Protein AF-0000000084346012 (afdb_homodimer)

Structure (mmCIF, N/CA/C/O backbone):
data_AF-0000000084346012-model_v1
#
loop_
_entity.id
_entity.type
_entity.pdbx_description
1 polymer 'Mini-ribonuclease 3'
#
loop_
_atom_site.group_PDB
_atom_site.id
_atom_site.type_symbol
_atom_site.label_atom_id
_atom_site.label_alt_id
_atom_site.label_comp_id
_atom_site.label_asym_id
_atom_site.label_entity_id
_atom_site.label_seq_id
_atom_site.pdbx_PDB_ins_code
_atom_site.Cartn_x
_atom_site.Cartn_y
_atom_site.Cartn_z
_atom_site.occupancy
_atom_site.B_iso_or_equiv
_atom_site.auth_seq_id
_atom_site.auth_comp_id
_atom_site.auth_asym_id
_atom_site.auth_atom_id
_atom_site.pdbx_PDB_model_num
ATOM 1 N N . MET A 1 1 ? -13.047 -1.354 -11.734 1 44.94 1 MET A N 1
ATOM 2 C CA . MET A 1 1 ? -12.016 -0.823 -10.859 1 44.94 1 MET A CA 1
ATOM 3 C C . MET A 1 1 ? -11.383 0.43 -11.453 1 44.94 1 MET A C 1
ATOM 5 O O . MET A 1 1 ? -11.109 0.48 -12.656 1 44.94 1 MET A O 1
ATOM 9 N N . GLU A 1 2 ? -11.586 1.578 -10.781 1 55.88 2 GLU A N 1
ATOM 10 C CA . GLU A 1 2 ? -11.172 2.895 -11.266 1 55.88 2 GLU A CA 1
ATOM 11 C C . GLU A 1 2 ? -9.656 3.002 -11.352 1 55.88 2 GLU A C 1
ATOM 13 O O . GLU A 1 2 ? -8.938 2.084 -10.945 1 55.88 2 GLU A O 1
ATOM 18 N N . GLU A 1 3 ? -9.078 3.996 -11.844 1 67.88 3 GLU A N 1
ATOM 19 C CA . GLU A 1 3 ? -7.699 4.434 -12.031 1 67.88 3 GLU A CA 1
ATOM 20 C C . GLU A 1 3 ? -6.938 4.445 -10.711 1 67.88 3 GLU A C 1
ATOM 22 O O . GLU A 1 3 ? -7.539 4.535 -9.641 1 67.88 3 GLU A O 1
ATOM 27 N N . ASN A 1 4 ? -5.762 4.008 -10.547 1 74.25 4 ASN A N 1
ATOM 28 C CA . ASN A 1 4 ? -4.852 4.246 -9.438 1 74.25 4 ASN A CA 1
ATOM 29 C C . ASN A 1 4 ? -5.082 3.254 -8.297 1 74.25 4 ASN A C 1
ATOM 31 O O . ASN A 1 4 ? -5.027 3.625 -7.125 1 74.25 4 ASN A O 1
ATOM 35 N N . LEU A 1 5 ? -5.402 1.986 -8.508 1 87.81 5 LEU A N 1
ATOM 36 C CA . LEU A 1 5 ? -5.57 0.922 -7.527 1 87.81 5 LEU A CA 1
ATOM 37 C C . LEU A 1 5 ? -6.824 1.15 -6.688 1 87.81 5 LEU A C 1
ATOM 39 O O . LEU A 1 5 ? -6.934 0.63 -5.574 1 87.81 5 LEU A O 1
ATOM 43 N N . LEU A 1 6 ? -7.723 1.96 -7.164 1 92.62 6 LEU A N 1
ATOM 44 C CA . LEU A 1 6 ? -8.938 2.271 -6.422 1 92.62 6 LEU A CA 1
ATOM 45 C C . LEU A 1 6 ? -10.055 1.289 -6.766 1 92.62 6 LEU A C 1
ATOM 47 O O . LEU A 1 6 ? -10.359 1.075 -7.941 1 92.62 6 LEU A O 1
ATOM 51 N N . TYR A 1 7 ? -10.609 0.746 -5.777 1 92.81 7 TYR A N 1
ATOM 52 C CA . TYR A 1 7 ? -11.844 -0.002 -5.965 1 92.81 7 TYR A CA 1
ATOM 53 C C . TYR A 1 7 ? -13.039 0.939 -6.113 1 92.81 7 TYR A C 1
ATOM 55 O O . TYR A 1 7 ? -13.914 0.716 -6.953 1 92.81 7 TYR A O 1
ATOM 63 N N . LYS A 1 8 ? -13.047 1.99 -5.305 1 93.12 8 LYS A N 1
ATOM 64 C CA . LYS A 1 8 ? -14.055 3.045 -5.32 1 93.12 8 LYS A CA 1
ATOM 65 C C . LYS A 1 8 ? -13.414 4.422 -5.184 1 93.12 8 LYS A C 1
ATOM 67 O O . LYS A 1 8 ? -12.492 4.605 -4.391 1 93.12 8 LYS A O 1
ATOM 72 N N . ILE A 1 9 ? -13.945 5.32 -5.922 1 94.81 9 ILE A N 1
ATOM 73 C CA . ILE A 1 9 ? -13.578 6.727 -5.781 1 94.81 9 ILE A CA 1
ATOM 74 C C . ILE A 1 9 ? -14.617 7.449 -4.934 1 94.81 9 ILE A C 1
ATOM 76 O O . ILE A 1 9 ? -15.82 7.246 -5.109 1 94.81 9 ILE A O 1
ATOM 80 N N . TYR A 1 10 ? -14.117 8.172 -4.02 1 96.88 10 TYR A N 1
ATOM 81 C CA . TYR A 1 10 ? -14.984 8.992 -3.18 1 96.88 10 TYR A CA 1
ATOM 82 C C . TYR A 1 10 ? -15.008 10.438 -3.664 1 96.88 10 TYR A C 1
ATOM 84 O O . TYR A 1 10 ? -13.992 10.953 -4.145 1 96.88 10 TYR A O 1
ATOM 92 N N . ASN A 1 11 ? -16.141 11.047 -3.598 1 96.62 11 ASN A N 1
ATOM 93 C CA . ASN A 1 11 ? -16.109 12.5 -3.756 1 96.62 11 ASN A CA 1
ATOM 94 C C . ASN A 1 11 ? -15.609 13.188 -2.486 1 96.62 11 ASN A C 1
ATOM 96 O O . ASN A 1 11 ? -15.484 12.547 -1.44 1 96.62 11 ASN A O 1
ATOM 100 N N . LYS A 1 12 ? -15.312 14.469 -2.627 1 97.69 12 LYS A N 1
ATOM 101 C CA . LYS A 1 12 ? -14.711 15.211 -1.521 1 97.69 12 LYS A CA 1
ATOM 102 C C . LYS A 1 12 ? -15.594 15.156 -0.276 1 97.69 12 LYS A C 1
ATOM 104 O O . LYS A 1 12 ? -15.094 14.969 0.835 1 97.69 12 LYS A O 1
ATOM 109 N N . ALA A 1 13 ? -16.891 15.312 -0.406 1 97.44 13 ALA A N 1
ATOM 110 C CA . ALA A 1 13 ? -17.812 15.32 0.724 1 97.44 13 ALA A CA 1
ATOM 111 C C . ALA A 1 13 ? -17.797 13.977 1.452 1 97.44 13 ALA A C 1
ATOM 113 O O . ALA A 1 13 ? -17.766 13.938 2.684 1 97.44 13 ALA A O 1
ATOM 114 N N . GLU A 1 14 ? -17.844 12.852 0.716 1 97.06 14 GLU A N 1
ATOM 115 C CA . GLU A 1 14 ? -17.781 11.508 1.29 1 97.06 14 GLU A CA 1
ATOM 116 C C . GLU A 1 14 ? -16.469 11.281 2.031 1 97.06 14 GLU A C 1
ATOM 118 O O . GLU A 1 14 ? -16.469 10.742 3.141 1 97.06 14 GLU A O 1
ATOM 123 N N . ALA A 1 15 ? -15.375 11.664 1.371 1 98 15 ALA A N 1
ATOM 124 C CA . ALA A 1 15 ? -14.055 11.438 1.944 1 98 15 ALA A CA 1
ATOM 125 C C . ALA A 1 15 ? -13.867 12.234 3.23 1 98 15 ALA A C 1
ATOM 127 O O . ALA A 1 15 ? -13.242 11.758 4.18 1 98 15 ALA A O 1
ATOM 128 N N . ARG A 1 16 ? -14.438 13.445 3.295 1 97.25 16 ARG A N 1
ATOM 129 C CA . ARG A 1 16 ? -14.312 14.32 4.457 1 97.25 16 ARG A CA 1
ATOM 130 C C . ARG A 1 16 ? -15.086 13.75 5.648 1 97.25 16 ARG A C 1
ATOM 132 O O . ARG A 1 16 ? -14.773 14.07 6.801 1 97.25 16 ARG A O 1
ATOM 139 N N . MET A 1 17 ? -16.031 12.883 5.383 1 96.88 17 MET A N 1
ATOM 140 C CA . MET A 1 17 ? -16.859 12.336 6.449 1 96.88 17 MET A CA 1
ATOM 141 C C . MET A 1 17 ? -16.219 11.094 7.055 1 96.88 17 MET A C 1
ATOM 143 O O . MET A 1 17 ? -16.641 10.641 8.125 1 96.88 17 MET A O 1
ATOM 147 N N . LEU A 1 18 ? -15.266 10.562 6.352 1 97.81 18 LEU A N 1
ATOM 148 C CA . LEU A 1 18 ? -14.594 9.383 6.883 1 97.81 18 LEU A CA 1
ATOM 149 C C . LEU A 1 18 ? -13.828 9.727 8.156 1 97.81 18 LEU A C 1
ATOM 151 O O . LEU A 1 18 ? -13.312 10.836 8.297 1 97.81 18 LEU A O 1
ATOM 155 N N . ASN A 1 19 ? -13.75 8.734 9.062 1 97 19 ASN A N 1
ATOM 156 C CA . ASN A 1 19 ? -12.891 8.883 10.234 1 97 19 ASN A CA 1
ATOM 157 C C . ASN A 1 19 ? -11.438 9.117 9.828 1 97 19 ASN A C 1
ATOM 159 O O . ASN A 1 19 ? -10.922 8.461 8.922 1 97 19 ASN A O 1
ATOM 163 N N . PRO A 1 20 ? -10.789 10.055 10.484 1 97.5 20 PRO A N 1
ATOM 164 C CA . PRO A 1 20 ? -9.398 10.328 10.117 1 97.5 20 PRO A CA 1
ATOM 165 C C . PRO A 1 20 ? -8.508 9.102 10.219 1 97.5 20 PRO A C 1
ATOM 167 O O . PRO A 1 20 ? -7.551 8.953 9.445 1 97.5 20 PRO A O 1
ATOM 170 N N . LEU A 1 21 ? -8.758 8.219 11.125 1 97.31 21 LEU A N 1
ATOM 171 C CA . LEU A 1 21 ? -7.977 6.992 11.258 1 97.31 21 LEU A CA 1
ATOM 172 C C . LEU A 1 21 ? -8.195 6.074 10.062 1 97.31 21 LEU A C 1
ATOM 174 O O . LEU A 1 21 ? -7.289 5.324 9.68 1 97.31 21 LEU A O 1
ATOM 178 N N . GLN A 1 22 ? -9.406 6.105 9.477 1 98.12 22 GLN A N 1
ATOM 179 C CA . GLN A 1 22 ? -9.656 5.363 8.242 1 98.12 22 GLN A CA 1
ATOM 180 C C . GLN A 1 22 ? -8.828 5.914 7.086 1 98.12 22 GLN A C 1
ATOM 182 O O . GLN A 1 22 ? -8.227 5.148 6.332 1 98.12 22 GLN A O 1
ATOM 187 N N . LEU A 1 23 ? -8.836 7.23 7.004 1 98.56 23 LEU A N 1
ATOM 188 C CA . LEU A 1 23 ? -8.016 7.875 5.988 1 98.56 23 LEU A CA 1
ATOM 189 C C . LEU A 1 23 ? -6.547 7.504 6.164 1 98.56 23 LEU A C 1
ATOM 191 O O . LEU A 1 23 ? -5.863 7.176 5.191 1 98.56 23 LEU A O 1
ATOM 195 N N . ALA A 1 24 ? -6.094 7.574 7.41 1 98.5 24 ALA A N 1
ATOM 196 C CA . ALA A 1 24 ? -4.688 7.316 7.719 1 98.5 24 ALA A CA 1
ATOM 197 C C . ALA A 1 24 ? -4.305 5.879 7.391 1 98.5 24 ALA A C 1
ATOM 199 O O . ALA A 1 24 ? -3.195 5.613 6.926 1 98.5 24 ALA A O 1
ATOM 200 N N . LEU A 1 25 ? -5.223 4.953 7.641 1 97.94 25 LEU A N 1
ATOM 201 C CA . LEU A 1 25 ? -5 3.541 7.348 1 97.94 25 LEU A CA 1
ATOM 202 C C . LEU A 1 25 ? -4.758 3.328 5.855 1 97.94 25 LEU A C 1
ATOM 204 O O . LEU A 1 25 ? -3.844 2.596 5.469 1 97.94 25 LEU A O 1
ATOM 208 N N . VAL A 1 26 ? -5.527 3.961 5.051 1 98.38 26 VAL A N 1
ATOM 209 C CA . VAL A 1 26 ? -5.379 3.881 3.6 1 98.38 26 VAL A CA 1
ATOM 210 C C . VAL A 1 26 ? -4.121 4.625 3.164 1 98.38 26 VAL A C 1
ATOM 212 O O . VAL A 1 26 ? -3.338 4.117 2.357 1 98.38 26 VAL A O 1
ATOM 215 N N . GLY A 1 27 ? -3.92 5.785 3.723 1 98.69 27 GLY A N 1
ATOM 216 C CA . GLY A 1 27 ? -2.783 6.617 3.365 1 98.69 27 GLY A CA 1
ATOM 217 C C . GLY A 1 27 ? -1.447 5.977 3.684 1 98.69 27 GLY A C 1
ATOM 218 O O . GLY A 1 27 ? -0.486 6.117 2.926 1 98.69 27 GLY A O 1
ATOM 219 N N . ASP A 1 28 ? -1.42 5.285 4.789 1 98.44 28 ASP A N 1
ATOM 220 C CA . ASP A 1 28 ? -0.209 4.574 5.184 1 98.44 28 ASP A CA 1
ATOM 221 C C . ASP A 1 28 ? 0.208 3.562 4.117 1 98.44 28 ASP A C 1
ATOM 223 O O . ASP A 1 28 ? 1.382 3.494 3.746 1 98.44 28 ASP A O 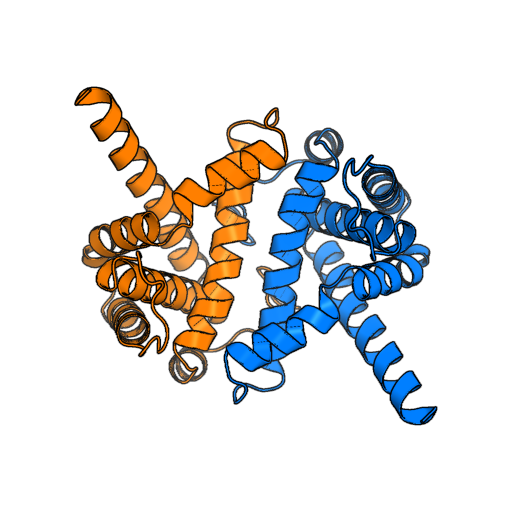1
ATOM 227 N N . ALA A 1 29 ? -0.727 2.826 3.633 1 98.38 29 ALA A N 1
ATOM 228 C CA . ALA A 1 29 ? -0.458 1.82 2.607 1 98.38 29 ALA A CA 1
ATOM 229 C C . ALA A 1 29 ? -0.06 2.477 1.288 1 98.38 29 ALA A C 1
ATOM 231 O O . ALA A 1 29 ? 0.858 2.01 0.608 1 98.38 29 ALA A O 1
ATOM 232 N N . VAL A 1 30 ? -0.701 3.557 0.955 1 98.25 30 VAL A N 1
ATOM 233 C CA . VAL A 1 30 ? -0.423 4.277 -0.284 1 98.25 30 VAL A CA 1
ATOM 234 C C . VAL A 1 30 ? 1.009 4.809 -0.263 1 98.25 30 VAL A C 1
ATOM 236 O O . VAL A 1 30 ? 1.755 4.637 -1.23 1 98.25 30 VAL A O 1
ATOM 239 N N . TYR A 1 31 ? 1.333 5.391 0.832 1 98.62 31 TYR A N 1
ATOM 240 C CA . TYR A 1 31 ? 2.664 5.969 0.965 1 98.62 31 TYR A CA 1
ATOM 241 C C . TYR A 1 31 ? 3.738 4.891 0.899 1 98.62 31 TYR A C 1
ATOM 243 O O . TYR A 1 31 ? 4.793 5.094 0.291 1 98.62 31 TYR A O 1
ATOM 251 N N . GLU A 1 32 ? 3.439 3.754 1.475 1 98.44 32 GLU A N 1
ATOM 252 C CA . GLU A 1 32 ? 4.359 2.621 1.461 1 98.44 32 GLU A CA 1
ATOM 253 C C . GLU A 1 32 ? 4.637 2.15 0.035 1 98.44 32 GLU A C 1
ATOM 255 O O . GLU A 1 32 ? 5.785 1.899 -0.33 1 98.44 32 GLU A O 1
ATOM 260 N N . VAL A 1 33 ? 3.596 2.021 -0.768 1 98 33 VAL A N 1
ATOM 261 C CA . VAL A 1 33 ? 3.746 1.588 -2.154 1 98 33 VAL A CA 1
ATOM 262 C C . VAL A 1 33 ? 4.664 2.553 -2.9 1 98 33 VAL A C 1
ATOM 264 O O . VAL A 1 33 ? 5.586 2.127 -3.602 1 98 33 VAL A O 1
ATOM 267 N N . PHE A 1 34 ? 4.43 3.803 -2.713 1 97.75 34 PHE A N 1
ATOM 268 C CA . PHE A 1 34 ? 5.156 4.84 -3.438 1 97.75 34 PHE A CA 1
ATOM 269 C C . PHE A 1 34 ? 6.633 4.836 -3.051 1 97.75 34 PHE A C 1
ATOM 271 O O . PHE A 1 34 ? 7.508 4.883 -3.918 1 97.75 34 PHE A O 1
ATOM 278 N N . ILE A 1 35 ? 6.898 4.773 -1.789 1 98.31 35 ILE A N 1
ATOM 279 C CA . ILE A 1 35 ? 8.266 4.844 -1.291 1 98.31 35 ILE A CA 1
ATOM 280 C C . ILE A 1 35 ? 9.039 3.604 -1.728 1 98.31 35 ILE A C 1
ATOM 282 O O . ILE A 1 35 ? 10.211 3.697 -2.107 1 98.31 35 ILE A O 1
ATOM 286 N N . ARG A 1 36 ? 8.414 2.439 -1.666 1 98.25 36 ARG A N 1
ATOM 287 C CA . ARG A 1 36 ? 9.094 1.223 -2.102 1 98.25 36 ARG A CA 1
ATOM 288 C C . ARG A 1 36 ? 9.422 1.279 -3.59 1 98.25 36 ARG A C 1
ATOM 290 O O . ARG A 1 36 ? 10.5 0.856 -4.012 1 98.25 36 ARG A O 1
ATOM 297 N N . ASN A 1 37 ? 8.5 1.773 -4.348 1 97.56 37 ASN A N 1
ATOM 298 C CA . ASN A 1 37 ? 8.766 1.955 -5.773 1 97.56 37 ASN A CA 1
ATOM 299 C C . ASN A 1 37 ? 9.906 2.934 -6.008 1 97.56 37 ASN A C 1
ATOM 301 O O . ASN A 1 37 ? 10.766 2.697 -6.859 1 97.56 37 ASN A O 1
ATOM 305 N N . TYR A 1 38 ? 9.906 4.004 -5.305 1 97.81 38 TYR A N 1
ATOM 306 C CA . TYR A 1 38 ? 10.961 5.008 -5.414 1 97.81 38 TYR A CA 1
ATOM 307 C C . TYR A 1 38 ? 12.328 4.402 -5.105 1 97.81 38 TYR A C 1
ATOM 309 O O . TYR A 1 38 ? 13.266 4.535 -5.895 1 97.81 38 TYR A O 1
ATOM 317 N N . ILE A 1 39 ? 12.422 3.727 -3.967 1 98.38 39 ILE A N 1
ATOM 318 C CA . ILE A 1 39 ? 13.688 3.16 -3.535 1 98.38 39 ILE A CA 1
ATOM 319 C C . ILE A 1 39 ? 14.172 2.133 -4.555 1 98.38 39 ILE A C 1
ATOM 321 O O . ILE A 1 39 ? 15.344 2.125 -4.934 1 98.38 39 ILE A O 1
ATOM 325 N N . LEU A 1 40 ? 13.25 1.273 -5 1 98.12 40 LEU A N 1
ATOM 326 C CA . LEU A 1 40 ? 13.578 0.279 -6.016 1 98.12 40 LEU A CA 1
ATOM 327 C C . LEU A 1 40 ? 14.086 0.949 -7.289 1 98.12 40 LEU A C 1
ATOM 329 O O . LEU A 1 40 ? 15.039 0.467 -7.91 1 98.12 40 LEU A O 1
ATOM 333 N N . SER A 1 41 ? 13.508 2.057 -7.668 1 96.69 41 SER A N 1
ATOM 334 C CA . SER A 1 41 ? 13.859 2.756 -8.898 1 96.69 41 SER A CA 1
ATOM 335 C C . SER A 1 41 ? 15.25 3.375 -8.805 1 96.69 41 SER A C 1
ATOM 337 O O . SER A 1 41 ? 15.922 3.562 -9.82 1 96.69 41 SER A O 1
ATOM 339 N N . LYS A 1 42 ? 15.68 3.719 -7.617 1 96.94 42 LYS A N 1
ATOM 340 C CA . LYS A 1 42 ? 16.984 4.352 -7.418 1 96.94 42 LYS A CA 1
ATOM 341 C C . LYS A 1 42 ? 18.109 3.326 -7.492 1 96.94 42 LYS A C 1
ATOM 343 O O . LYS A 1 42 ? 19.234 3.652 -7.895 1 96.94 42 LYS A O 1
ATOM 348 N N . ASN A 1 43 ? 17.828 2.129 -7.062 1 96.56 43 ASN A N 1
ATOM 349 C CA . ASN A 1 43 ? 18.812 1.06 -7.07 1 96.56 43 ASN A CA 1
ATOM 350 C C . ASN A 1 43 ? 18.156 -0.315 -7.164 1 96.56 43 ASN A C 1
ATOM 352 O O . ASN A 1 43 ? 17.812 -0.91 -6.141 1 96.56 43 ASN A O 1
ATOM 356 N N . THR A 1 44 ? 18.156 -0.928 -8.32 1 95.88 44 THR A N 1
ATOM 357 C CA . THR A 1 44 ? 17.484 -2.195 -8.57 1 95.88 44 THR A CA 1
ATOM 358 C C . THR A 1 44 ? 18.281 -3.361 -8 1 95.88 44 THR A C 1
ATOM 360 O O . THR A 1 44 ? 17.781 -4.484 -7.918 1 95.88 44 THR A O 1
ATOM 363 N N . GLU A 1 45 ? 19.469 -3.084 -7.535 1 96.38 45 GLU A N 1
ATOM 364 C CA . GLU A 1 45 ? 20.312 -4.16 -7.023 1 96.38 45 GLU A CA 1
ATOM 365 C C . GLU A 1 45 ? 20.062 -4.398 -5.539 1 96.38 45 GLU A C 1
ATOM 367 O O . GLU A 1 45 ? 20.531 -5.391 -4.977 1 96.38 45 GLU A O 1
ATOM 372 N N . LEU A 1 46 ? 19.375 -3.52 -4.887 1 97.19 46 LEU A N 1
ATOM 373 C CA . LEU A 1 46 ? 19.078 -3.699 -3.469 1 97.19 46 LEU A CA 1
ATOM 374 C C . LEU A 1 46 ? 18.219 -4.938 -3.246 1 97.19 46 LEU A C 1
ATOM 376 O O . LEU A 1 46 ? 17.281 -5.199 -4.012 1 97.19 46 LEU A O 1
ATOM 380 N N . SER A 1 47 ? 18.547 -5.617 -2.209 1 96.56 47 SER A N 1
ATOM 381 C CA . SER A 1 47 ? 17.688 -6.734 -1.814 1 96.56 47 SER A CA 1
ATOM 382 C C . SER A 1 47 ? 16.344 -6.242 -1.27 1 96.56 47 SER A C 1
ATOM 384 O O . SER A 1 47 ? 16.234 -5.09 -0.857 1 96.56 47 SER A O 1
ATOM 386 N N . ALA A 1 48 ? 15.359 -7.125 -1.267 1 96.44 48 ALA A N 1
ATOM 387 C CA . ALA A 1 48 ? 14.055 -6.797 -0.693 1 96.44 48 ALA A CA 1
ATOM 388 C C . ALA A 1 48 ? 14.195 -6.309 0.746 1 96.44 48 ALA A C 1
ATOM 390 O O . ALA A 1 48 ? 13.555 -5.336 1.146 1 96.44 48 ALA A O 1
ATOM 391 N N . HIS A 1 49 ? 15.031 -7.008 1.463 1 96.19 49 HIS A N 1
ATOM 392 C CA . HIS A 1 49 ? 15.273 -6.637 2.854 1 96.19 49 HIS A CA 1
ATOM 393 C C . HIS A 1 49 ? 15.844 -5.227 2.957 1 96.19 49 HIS A C 1
ATOM 395 O O . HIS A 1 49 ? 15.406 -4.434 3.793 1 96.19 49 HIS A O 1
ATOM 401 N N . LYS A 1 50 ? 16.781 -4.918 2.162 1 97.81 50 LYS A N 1
ATOM 402 C CA . LYS A 1 50 ? 17.391 -3.6 2.199 1 97.81 50 LYS A CA 1
ATOM 403 C C . LYS A 1 50 ? 16.406 -2.516 1.763 1 97.81 50 LYS A C 1
ATOM 405 O O . LYS A 1 50 ? 16.422 -1.409 2.305 1 97.81 50 LYS A O 1
ATOM 410 N N . ILE A 1 51 ? 15.594 -2.828 0.744 1 98.12 51 ILE A N 1
ATOM 411 C CA . ILE A 1 51 ? 14.555 -1.891 0.326 1 98.12 51 ILE A CA 1
ATOM 412 C C . ILE A 1 51 ? 13.617 -1.604 1.497 1 98.12 51 ILE A C 1
ATOM 414 O O . ILE A 1 51 ? 13.281 -0.447 1.763 1 98.12 51 ILE A O 1
ATOM 418 N N . HIS A 1 52 ? 13.234 -2.68 2.18 1 97.75 52 HIS A N 1
ATOM 419 C CA . HIS A 1 52 ? 12.344 -2.545 3.33 1 97.75 52 HIS A CA 1
ATOM 420 C C . HIS A 1 52 ? 12.969 -1.656 4.402 1 97.75 52 HIS A C 1
ATOM 422 O O . HIS A 1 52 ? 12.305 -0.753 4.922 1 97.75 52 HIS A O 1
ATOM 428 N N . VAL A 1 53 ? 14.172 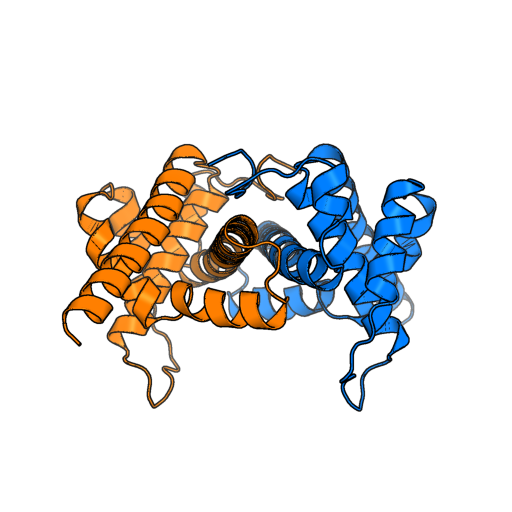-1.887 4.703 1 98 53 VAL A N 1
ATOM 429 C CA . VAL A 1 53 ? 14.875 -1.138 5.738 1 98 53 VAL A CA 1
ATOM 430 C C . VAL A 1 53 ? 14.992 0.329 5.332 1 98 53 VAL A C 1
ATOM 432 O O . VAL A 1 53 ? 14.75 1.227 6.141 1 98 53 VAL A O 1
ATOM 435 N N . LYS A 1 54 ? 15.352 0.6 4.105 1 98.06 54 LYS A N 1
ATOM 436 C CA . LYS A 1 54 ? 15.445 1.972 3.613 1 98.06 54 LYS A CA 1
ATOM 437 C C . LYS A 1 54 ? 14.078 2.66 3.641 1 98.06 54 LYS A C 1
ATOM 439 O O . LYS A 1 54 ? 13.992 3.857 3.92 1 98.06 54 LYS A O 1
ATOM 444 N N . ALA A 1 55 ? 13.055 1.902 3.305 1 98.5 55 ALA A N 1
ATOM 445 C CA . ALA A 1 55 ? 11.703 2.455 3.303 1 98.5 55 ALA A CA 1
ATOM 446 C C . ALA A 1 55 ? 11.312 2.938 4.695 1 98.5 55 ALA A C 1
ATOM 448 O O . ALA A 1 55 ? 10.633 3.959 4.836 1 98.5 55 ALA A O 1
ATOM 449 N N . ILE A 1 56 ? 11.719 2.219 5.699 1 97.94 56 ILE A N 1
ATOM 450 C CA . ILE A 1 56 ? 11.43 2.604 7.078 1 97.94 56 ILE A CA 1
ATOM 451 C C . ILE A 1 56 ? 11.898 4.035 7.324 1 97.94 56 ILE A C 1
ATOM 453 O O . ILE A 1 56 ? 11.234 4.801 8.031 1 97.94 56 ILE A O 1
ATOM 457 N N . GLY A 1 57 ? 12.961 4.461 6.734 1 97.44 57 GLY A N 1
ATOM 458 C CA . GLY A 1 57 ? 13.5 5.805 6.887 1 97.44 57 GLY A CA 1
ATOM 459 C C . GLY A 1 57 ? 12.586 6.879 6.328 1 97.44 57 GLY A C 1
ATOM 460 O O . GLY A 1 57 ? 12.695 8.047 6.703 1 97.44 57 GLY A O 1
ATOM 461 N N . TYR A 1 58 ? 11.719 6.484 5.477 1 98.19 58 TYR A N 1
ATOM 462 C CA . TYR A 1 58 ? 10.789 7.418 4.863 1 98.19 58 TYR A CA 1
ATOM 463 C C . TYR A 1 58 ? 9.43 7.359 5.547 1 98.19 58 TYR A C 1
ATOM 465 O O . TYR A 1 58 ? 8.703 8.359 5.586 1 98.19 58 TYR A O 1
ATOM 473 N N . VAL A 1 59 ? 9.117 6.152 6.07 1 98.44 59 VAL A N 1
ATOM 474 C CA . VAL A 1 59 ? 7.715 5.957 6.43 1 98.44 59 VAL A CA 1
ATOM 475 C C . VAL A 1 59 ? 7.555 6.02 7.949 1 98.44 59 VAL A C 1
ATOM 477 O O . VAL A 1 59 ? 6.438 6.129 8.461 1 98.44 59 VAL A O 1
ATOM 480 N N . LYS A 1 60 ? 8.656 6 8.695 1 96.94 60 LYS A N 1
ATOM 481 C CA . LYS A 1 60 ? 8.547 6.062 10.148 1 96.94 60 LYS A CA 1
ATOM 482 C C . LYS A 1 60 ? 7.957 7.395 10.602 1 96.94 60 LYS A C 1
ATOM 484 O O . LYS A 1 60 ? 8 8.383 9.867 1 96.94 60 LYS A O 1
ATOM 489 N N . ALA A 1 61 ? 7.484 7.457 11.852 1 96.19 61 ALA A N 1
ATOM 490 C CA . ALA A 1 61 ? 6.723 8.586 12.375 1 96.19 61 ALA A CA 1
ATOM 491 C C . ALA A 1 61 ? 7.535 9.875 12.312 1 96.19 61 ALA A C 1
ATOM 493 O O . ALA A 1 61 ? 7.035 10.914 11.867 1 96.19 61 ALA A O 1
ATOM 494 N N . LYS A 1 62 ? 8.742 9.867 12.75 1 96.44 62 LYS A N 1
ATOM 495 C CA . LYS A 1 62 ? 9.586 11.055 12.766 1 96.44 62 LYS A CA 1
ATOM 496 C C . LYS A 1 62 ? 9.742 11.641 11.367 1 96.44 62 LYS A C 1
ATOM 498 O O . LYS A 1 62 ? 9.633 12.852 11.18 1 96.44 62 LYS A O 1
ATOM 503 N N . ALA A 1 63 ? 10.008 10.812 10.367 1 97.94 63 ALA A N 1
ATOM 504 C CA . ALA A 1 63 ? 10.156 11.266 8.984 1 97.94 63 ALA A CA 1
ATOM 505 C C . ALA A 1 63 ? 8.859 11.898 8.477 1 97.94 63 ALA A C 1
ATOM 507 O O . ALA A 1 63 ? 8.883 12.953 7.844 1 97.94 63 ALA A O 1
ATOM 508 N N . GLN A 1 64 ? 7.754 11.219 8.75 1 98.5 64 GLN A N 1
ATOM 509 C CA . GLN A 1 64 ? 6.465 11.719 8.297 1 98.5 64 GLN A CA 1
ATOM 510 C C . GLN A 1 64 ? 6.117 13.047 8.969 1 98.5 64 GLN A C 1
ATOM 512 O O . GLN A 1 64 ? 5.527 13.93 8.344 1 98.5 64 GLN A O 1
ATOM 517 N N . SER A 1 65 ? 6.465 13.125 10.211 1 97.56 65 SER A N 1
ATOM 518 C CA . SER A 1 65 ? 6.281 14.383 10.93 1 97.56 65 SER A CA 1
ATOM 519 C C . SER A 1 65 ? 7.09 15.508 10.281 1 97.56 65 SER A C 1
ATOM 521 O O . SER A 1 65 ? 6.562 16.594 10.039 1 97.56 65 SER A O 1
ATOM 523 N N . ASP A 1 66 ? 8.352 15.25 9.992 1 97.75 66 ASP A N 1
ATOM 524 C CA . ASP A 1 66 ? 9.195 16.234 9.344 1 97.75 66 ASP A CA 1
ATOM 525 C C . ASP A 1 66 ? 8.617 16.641 7.988 1 97.75 66 ASP A C 1
ATOM 527 O O . ASP A 1 66 ? 8.664 17.828 7.617 1 97.75 66 ASP A O 1
ATOM 531 N N . ILE A 1 67 ? 8.094 15.719 7.277 1 98.62 67 ILE A N 1
ATOM 532 C CA . ILE A 1 67 ? 7.516 15.953 5.957 1 98.62 67 ILE A CA 1
ATOM 533 C C . ILE A 1 67 ? 6.348 16.922 6.078 1 98.62 67 ILE A C 1
ATOM 535 O O . ILE A 1 67 ? 6.316 17.953 5.402 1 98.62 67 ILE A O 1
ATOM 539 N N . ILE A 1 68 ? 5.418 16.578 6.977 1 98.69 68 ILE A N 1
ATOM 540 C CA . ILE A 1 68 ? 4.164 17.328 6.98 1 98.69 68 ILE A CA 1
ATOM 541 C C . ILE A 1 68 ? 4.402 18.734 7.531 1 98.69 68 ILE A C 1
ATOM 543 O O . ILE A 1 68 ? 3.758 19.688 7.098 1 98.69 68 ILE A O 1
ATOM 547 N N . VAL A 1 69 ? 5.285 18.875 8.477 1 97.31 69 VAL A N 1
ATOM 548 C CA . VAL A 1 69 ? 5.621 20.188 9.016 1 97.31 69 VAL A CA 1
ATOM 549 C C . VAL A 1 69 ? 6.211 21.062 7.91 1 97.31 69 VAL A C 1
ATOM 551 O O . VAL A 1 69 ? 5.84 22.234 7.77 1 97.31 69 VAL A O 1
ATOM 554 N N . SER A 1 70 ? 7.066 20.484 7.125 1 97.75 70 SER A N 1
ATOM 555 C CA . SER A 1 70 ? 7.688 21.219 6.023 1 97.75 70 SER A CA 1
ATOM 556 C C . SER A 1 70 ? 6.684 21.5 4.91 1 97.75 70 SER A C 1
ATOM 558 O O . SER A 1 70 ? 6.797 22.5 4.207 1 97.75 70 SER A O 1
ATOM 560 N N . LEU A 1 71 ? 5.734 20.656 4.707 1 97.88 71 LEU A N 1
ATOM 561 C CA . LEU A 1 71 ? 4.777 20.703 3.604 1 97.88 71 LEU A CA 1
ATOM 562 C C . LEU A 1 71 ? 3.627 21.656 3.914 1 97.88 71 LEU A C 1
ATOM 564 O O . LEU A 1 71 ? 2.908 22.078 3.008 1 97.88 71 LEU A O 1
ATOM 568 N N . GLU A 1 72 ? 3.451 22.031 5.117 1 97.38 72 GLU A N 1
ATOM 569 C CA . GLU A 1 72 ? 2.277 22.766 5.582 1 97.38 72 GLU A CA 1
ATOM 570 C C . GLU A 1 72 ? 2.072 24.047 4.777 1 97.38 72 GLU A C 1
ATOM 572 O O . GLU A 1 72 ? 0.938 24.406 4.457 1 97.38 72 GLU A O 1
ATOM 577 N N . LYS A 1 73 ? 3.127 24.75 4.422 1 97 73 LYS A N 1
ATOM 578 C CA . LYS A 1 73 ? 3.055 26.016 3.705 1 97 73 LYS A CA 1
ATOM 579 C C . LYS A 1 73 ? 2.537 25.828 2.285 1 97 73 LYS A C 1
ATOM 581 O O . LYS A 1 73 ? 2.057 26.766 1.655 1 97 73 LYS A O 1
ATOM 586 N N . ASP A 1 74 ? 2.625 24.625 1.746 1 98.12 74 ASP A N 1
ATOM 587 C CA . ASP A 1 74 ? 2.234 24.312 0.372 1 98.12 74 ASP A CA 1
ATOM 588 C C . ASP A 1 74 ? 0.831 23.719 0.317 1 98.12 74 ASP A C 1
ATOM 590 O O . ASP A 1 74 ? 0.331 23.391 -0.761 1 98.12 74 ASP A O 1
ATOM 594 N N . LEU A 1 75 ? 0.19 23.562 1.456 1 98.5 75 LEU A N 1
ATOM 595 C CA . LEU A 1 75 ? -1.104 22.891 1.512 1 98.5 75 LEU 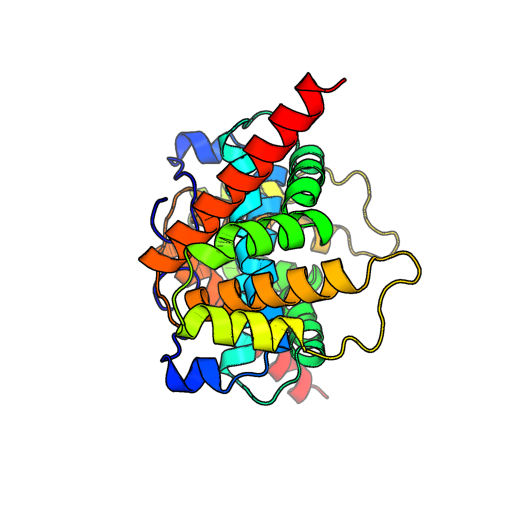A CA 1
ATOM 596 C C . LEU A 1 75 ? -2.244 23.891 1.401 1 98.5 75 LEU A C 1
ATOM 598 O O . LEU A 1 75 ? -2.125 25.031 1.872 1 98.5 75 LEU A O 1
ATOM 602 N N . THR A 1 76 ? -3.266 23.5 0.748 1 98.25 76 THR A N 1
ATOM 603 C CA . THR A 1 76 ? -4.488 24.297 0.721 1 98.25 76 THR A CA 1
ATOM 604 C C . THR A 1 76 ? -5.184 24.266 2.078 1 98.25 76 THR A C 1
ATOM 606 O O . THR A 1 76 ? -4.848 23.453 2.936 1 98.25 76 THR A O 1
ATOM 609 N N . GLU A 1 77 ? -6.168 25.125 2.27 1 98 77 GLU A N 1
ATOM 610 C CA . GLU A 1 77 ? -6.934 25.156 3.51 1 98 77 GLU A CA 1
ATOM 611 C C . GLU A 1 77 ? -7.641 23.812 3.746 1 98 77 GLU A C 1
ATOM 613 O O . GLU A 1 77 ? -7.699 23.344 4.879 1 98 77 GLU A O 1
ATOM 618 N N . GLU A 1 78 ? -8.156 23.266 2.719 1 98.38 78 GLU A N 1
ATOM 619 C CA . GLU A 1 78 ? -8.828 21.969 2.818 1 98.38 78 GLU A CA 1
ATOM 620 C C . GLU A 1 78 ? -7.859 20.875 3.25 1 98.38 78 GLU A C 1
ATOM 622 O O . GLU A 1 78 ? -8.188 20.047 4.105 1 98.38 78 GLU A O 1
ATOM 627 N N . GLU A 1 79 ? -6.723 20.859 2.689 1 98.75 79 GLU A N 1
ATOM 628 C CA . GLU A 1 79 ? -5.707 19.875 3.014 1 98.75 79 GLU A CA 1
ATOM 629 C C . GLU A 1 79 ? -5.227 20.016 4.453 1 98.75 79 GLU A C 1
ATOM 631 O O . GLU A 1 79 ? -5.008 19.031 5.148 1 98.75 79 GLU A O 1
ATOM 636 N N . ILE A 1 80 ? -5.066 21.25 4.879 1 98.69 80 ILE A N 1
ATOM 637 C CA . ILE A 1 80 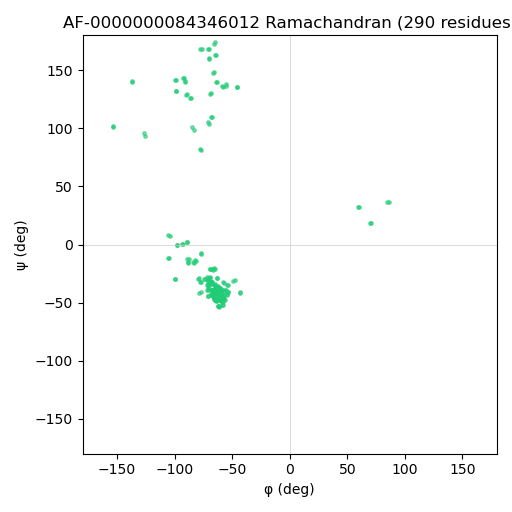? -4.656 21.516 6.254 1 98.69 80 ILE A CA 1
ATOM 638 C C . ILE A 1 80 ? -5.715 21 7.223 1 98.69 80 ILE A C 1
ATOM 640 O O . ILE A 1 80 ? -5.383 20.438 8.266 1 98.69 80 ILE A O 1
ATOM 644 N N . ALA A 1 81 ? -6.945 21.203 6.863 1 98.5 81 ALA A N 1
ATOM 645 C CA . ALA A 1 81 ? -8.031 20.719 7.711 1 98.5 81 ALA A CA 1
ATOM 646 C C . ALA A 1 81 ? -7.984 19.203 7.859 1 98.5 81 ALA A C 1
ATOM 648 O O . ALA A 1 81 ? -8.188 18.672 8.953 1 98.5 81 ALA A O 1
ATOM 649 N N . ILE A 1 82 ? -7.723 18.469 6.773 1 98.75 82 ILE A N 1
ATOM 650 C CA . ILE A 1 82 ? -7.625 17.016 6.801 1 98.75 82 I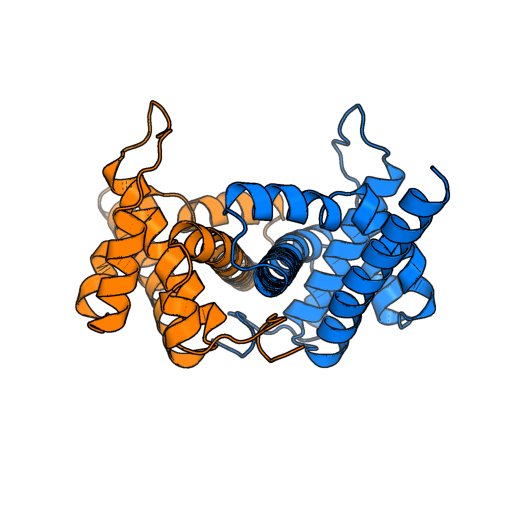LE A CA 1
ATOM 651 C C . ILE A 1 82 ? -6.445 16.594 7.676 1 98.75 82 ILE A C 1
ATOM 653 O O . ILE A 1 82 ? -6.574 15.703 8.516 1 98.75 82 ILE A O 1
ATOM 657 N N . TYR A 1 83 ? -5.305 17.312 7.438 1 98.75 83 TYR A N 1
ATOM 658 C CA . TYR A 1 83 ? -4.109 17.047 8.227 1 98.75 83 TYR A CA 1
ATOM 659 C C . TYR A 1 83 ? -4.391 17.219 9.719 1 98.75 83 TYR A C 1
ATOM 661 O O . TYR A 1 83 ? -4.066 16.344 10.523 1 98.75 83 TYR A O 1
ATOM 669 N N . LYS A 1 84 ? -5.012 18.25 10.102 1 98.12 84 LYS A N 1
ATOM 670 C CA . LYS A 1 84 ? -5.266 18.578 11.5 1 98.12 84 LYS A CA 1
ATOM 671 C C . LYS A 1 84 ? -6.234 17.578 12.125 1 98.12 84 LYS A C 1
ATOM 673 O O . LYS A 1 84 ? -6.086 17.203 13.289 1 98.12 84 LYS A O 1
ATOM 678 N N . ARG A 1 85 ? -7.195 17.203 11.352 1 97.62 85 ARG A N 1
ATOM 679 C CA . ARG A 1 85 ? -8.125 16.188 11.836 1 97.62 85 ARG A CA 1
ATOM 680 C C . ARG A 1 85 ? -7.395 14.883 12.164 1 97.62 85 ARG A C 1
ATOM 682 O O . ARG A 1 85 ? -7.684 14.242 13.172 1 97.62 85 ARG A O 1
ATOM 689 N N . GLY A 1 86 ? -6.504 14.484 11.289 1 97.62 86 GLY A N 1
ATOM 690 C CA . GLY A 1 86 ? -5.715 13.289 11.539 1 97.62 86 GLY A CA 1
ATOM 691 C C . GLY A 1 86 ? -4.773 13.422 12.719 1 97.62 86 GLY A C 1
ATOM 692 O O . GLY A 1 86 ? -4.664 12.508 13.539 1 97.62 86 GLY A O 1
ATOM 693 N N . ARG A 1 87 ? -4.184 14.516 12.773 1 96.69 87 ARG A N 1
ATOM 694 C CA . ARG A 1 87 ? -3.223 14.789 13.836 1 96.69 87 ARG A CA 1
ATOM 695 C C . ARG A 1 87 ? -3.896 14.773 15.203 1 96.69 87 ARG A C 1
ATOM 697 O O . ARG A 1 87 ? -3.285 14.375 16.188 1 96.69 87 ARG A O 1
ATOM 704 N N . ASN A 1 88 ? -5.164 15.102 15.258 1 94.75 88 ASN A N 1
ATOM 705 C CA . ASN A 1 88 ? -5.863 15.297 16.516 1 94.75 88 ASN A CA 1
ATOM 706 C C . ASN A 1 88 ? -6.57 14.016 16.969 1 94.75 88 ASN A C 1
ATOM 708 O O . ASN A 1 88 ? -7.227 14 18.016 1 94.75 88 ASN A O 1
ATOM 712 N N . THR A 1 89 ? -6.434 13.031 16.219 1 89.81 89 THR A N 1
ATOM 713 C CA . THR A 1 89 ? -7.066 11.773 16.609 1 89.81 89 THR A CA 1
ATOM 714 C C . THR A 1 89 ? -6.395 11.195 17.844 1 89.81 89 THR A C 1
ATOM 716 O O . THR A 1 89 ? -5.18 11.305 18.016 1 89.81 89 THR A O 1
ATOM 719 N N . LYS A 1 90 ? -7.211 10.875 18.734 1 70.06 90 LYS A N 1
ATOM 720 C CA . LYS A 1 90 ? -6.691 10.344 19.984 1 70.06 90 LYS A CA 1
ATOM 721 C C . LYS A 1 90 ? -6.117 8.945 19.797 1 70.06 90 LYS A C 1
ATOM 723 O O . LYS A 1 90 ? -6.734 8.094 19.156 1 70.06 90 LYS A O 1
ATOM 728 N N . SER A 1 91 ? -4.75 8.797 19.797 1 62.81 91 SER A N 1
ATOM 729 C CA . SER A 1 91 ? -4.215 7.438 19.797 1 62.81 91 SER A CA 1
ATOM 730 C C . SER A 1 91 ? -4.129 6.887 21.219 1 62.81 91 SER A C 1
ATOM 732 O O . SER A 1 91 ? -3.641 7.566 22.125 1 62.81 91 SER A O 1
ATOM 734 N N . TYR A 1 92 ? -5.035 6.086 21.609 1 56.81 92 TYR A N 1
ATOM 735 C CA . TYR A 1 92 ? -5.059 5.562 22.969 1 56.81 92 TYR A CA 1
ATOM 736 C C . TYR A 1 92 ? -3.691 5.016 23.359 1 56.81 92 TYR A C 1
ATOM 738 O O . TYR A 1 92 ? -3.311 5.074 24.531 1 56.81 92 TYR A O 1
ATOM 746 N N . THR A 1 93 ? -2.984 4.512 22.375 1 61.69 93 THR A N 1
ATOM 747 C CA . THR A 1 93 ? -1.74 3.863 22.781 1 61.69 93 THR A CA 1
ATOM 748 C C . THR A 1 93 ? -0.558 4.449 22 1 61.69 93 THR A C 1
ATOM 750 O O . THR A 1 93 ? -0.574 4.5 20.781 1 61.69 93 THR A O 1
ATOM 753 N N . VAL A 1 94 ? 0.093 5.398 22.625 1 62.81 94 VAL A N 1
ATOM 754 C CA . VAL A 1 94 ? 1.363 5.82 22.047 1 62.81 94 VAL A CA 1
ATOM 755 C C . VAL A 1 94 ? 2.49 4.934 22.562 1 62.81 94 VAL A C 1
ATOM 757 O O . VAL A 1 94 ? 2.561 4.648 23.766 1 62.81 94 VAL A O 1
ATOM 760 N N . PRO A 1 95 ? 3.219 4.375 21.641 1 60.94 95 PRO A N 1
ATOM 761 C CA . PRO A 1 95 ? 4.355 3.602 22.141 1 60.94 95 PRO A CA 1
ATOM 762 C C . PRO A 1 95 ? 5.141 4.344 23.219 1 60.94 95 PRO A C 1
ATOM 764 O O . PRO A 1 95 ? 5.289 5.566 23.156 1 60.94 95 PRO A O 1
ATOM 767 N N . LYS A 1 96 ? 5.434 3.646 24.188 1 61.62 96 LYS A N 1
ATOM 768 C CA . LYS A 1 96 ? 6.117 4.16 25.375 1 61.62 96 LYS A CA 1
ATOM 769 C C . LYS A 1 96 ? 7.262 5.09 24.984 1 61.62 96 LYS A C 1
ATOM 771 O O . LYS A 1 96 ? 7.461 6.133 25.609 1 61.62 96 LYS A O 1
ATOM 776 N N . ASN A 1 97 ? 8.008 4.77 24 1 69.62 97 ASN A N 1
ATOM 777 C CA . ASN A 1 97 ? 9.219 5.535 23.703 1 69.62 97 ASN A CA 1
ATOM 778 C C . ASN A 1 97 ? 9.023 6.453 22.5 1 69.62 97 ASN A C 1
ATOM 780 O O . ASN A 1 97 ? 9.961 7.125 22.078 1 69.62 97 ASN A O 1
ATOM 784 N N . ALA A 1 98 ? 7.766 6.488 22.062 1 72.25 98 ALA A N 1
ATOM 785 C CA . ALA A 1 98 ? 7.547 7.324 20.875 1 72.25 98 ALA A CA 1
ATOM 786 C C . ALA A 1 98 ? 7.188 8.75 21.281 1 72.25 98 ALA A C 1
ATOM 788 O O . ALA A 1 98 ? 6.504 8.969 22.281 1 72.25 98 ALA A O 1
ATOM 789 N N . ASP A 1 99 ? 7.773 9.703 20.469 1 85.5 99 ASP A N 1
ATOM 790 C CA . ASP A 1 99 ? 7.355 11.094 20.625 1 85.5 99 ASP A CA 1
ATOM 791 C C . ASP A 1 99 ? 5.914 11.289 20.172 1 85.5 99 ASP A C 1
ATOM 793 O O . ASP A 1 99 ? 5.609 11.141 18.984 1 85.5 99 ASP A O 1
ATOM 797 N N . VAL A 1 100 ? 5.047 11.523 21.016 1 89.12 100 VAL A N 1
ATOM 798 C CA . VAL A 1 100 ? 3.609 11.633 20.797 1 89.12 100 VAL A CA 1
ATOM 799 C C . VAL A 1 100 ? 3.33 12.648 19.688 1 89.12 100 VAL A C 1
ATOM 801 O O . VAL A 1 100 ? 2.459 12.43 18.844 1 89.12 100 VAL A O 1
ATOM 804 N N . ARG A 1 101 ? 4.059 13.711 19.703 1 91.38 101 ARG A N 1
ATOM 805 C CA . ARG A 1 101 ? 3.855 14.758 18.719 1 91.38 101 ARG A CA 1
ATOM 806 C C . ARG A 1 101 ? 4.172 14.242 17.312 1 91.38 101 ARG A C 1
ATOM 808 O O . ARG A 1 101 ? 3.441 14.539 16.359 1 91.38 101 ARG A O 1
ATOM 815 N N . ASP A 1 102 ? 5.254 13.523 17.188 1 94.06 102 ASP A N 1
ATOM 816 C CA . ASP A 1 102 ? 5.637 12.953 15.891 1 94.06 102 ASP A CA 1
ATOM 817 C C . ASP A 1 102 ? 4.586 11.953 15.406 1 94.06 102 ASP A C 1
ATOM 819 O O . ASP A 1 102 ? 4.246 11.93 14.219 1 94.06 102 ASP A O 1
ATOM 823 N N . TYR A 1 103 ? 4.16 11.227 16.344 1 94 103 TYR A N 1
ATOM 824 C CA . TYR A 1 103 ? 3.174 10.211 15.984 1 94 103 TYR A CA 1
ATOM 825 C C . TYR A 1 103 ? 1.884 10.852 15.492 1 94 103 TYR A C 1
ATOM 827 O O . TYR A 1 103 ? 1.309 10.406 14.492 1 94 103 TYR A O 1
ATOM 835 N N . ARG A 1 104 ? 1.454 11.859 16.141 1 95.31 104 ARG A N 1
ATOM 836 C CA . ARG A 1 104 ? 0.233 12.562 15.758 1 95.31 104 ARG A CA 1
ATOM 837 C C . ARG A 1 104 ? 0.385 13.234 14.398 1 95.31 104 ARG A C 1
ATOM 839 O O . ARG A 1 104 ? -0.518 13.164 13.562 1 95.31 104 ARG A O 1
ATOM 846 N N . ALA A 1 105 ? 1.509 13.867 14.227 1 97.12 105 ALA A N 1
ATOM 847 C CA . ALA A 1 105 ? 1.783 14.508 12.945 1 97.12 105 ALA A CA 1
ATOM 848 C C . ALA A 1 105 ? 1.836 13.484 11.82 1 97.12 105 ALA A C 1
ATOM 850 O O . ALA A 1 105 ? 1.326 13.727 10.727 1 97.12 105 ALA A O 1
ATOM 851 N N . ALA A 1 106 ? 2.469 12.344 12.117 1 97.69 106 ALA A N 1
ATOM 852 C CA . ALA A 1 106 ? 2.543 11.258 11.141 1 97.69 106 ALA A CA 1
ATOM 853 C C . ALA A 1 106 ? 1.148 10.773 10.75 1 97.69 106 ALA A C 1
ATOM 855 O O . ALA A 1 106 ? 0.852 10.602 9.57 1 97.69 106 ALA A O 1
ATOM 856 N N . THR A 1 107 ? 0.296 10.641 11.734 1 97.25 107 THR A N 1
ATOM 857 C CA . THR A 1 107 ? -1.082 10.227 11.484 1 97.25 107 THR A CA 1
ATOM 858 C C . THR A 1 107 ? -1.803 11.25 10.609 1 97.25 107 THR A C 1
ATOM 860 O O . THR A 1 107 ? -2.547 10.875 9.695 1 97.25 107 THR A O 1
ATOM 863 N N . GLY A 1 108 ? -1.533 12.477 10.906 1 98.5 108 GLY A N 1
ATOM 864 C CA . GLY A 1 108 ? -2.09 13.539 10.078 1 98.5 108 GLY A CA 1
ATOM 865 C C . GLY A 1 108 ? -1.621 13.477 8.633 1 98.5 108 GLY A C 1
ATOM 866 O O . GLY A 1 108 ? -2.416 13.656 7.711 1 98.5 108 GLY A O 1
ATOM 867 N N . PHE A 1 109 ? -0.32 13.219 8.406 1 98.81 109 PHE A N 1
ATOM 868 C CA . PHE A 1 109 ? 0.236 13.086 7.066 1 98.81 109 PHE A CA 1
ATOM 869 C C . PHE A 1 109 ? -0.417 11.922 6.324 1 98.81 109 PHE A C 1
ATOM 871 O O . PHE A 1 109 ? -0.823 12.07 5.168 1 98.81 109 PHE A O 1
ATOM 878 N N . GLU A 1 110 ? -0.543 10.836 7.023 1 98.75 110 GLU A N 1
ATOM 879 C CA . GLU A 1 110 ? -1.176 9.656 6.434 1 98.75 110 GLU A CA 1
ATOM 880 C C . GLU A 1 110 ? -2.619 9.953 6.035 1 98.75 110 GLU A C 1
ATOM 882 O O . GLU A 1 110 ? -3.072 9.516 4.973 1 98.75 110 GLU A O 1
ATOM 887 N N . ALA A 1 111 ? -3.299 10.648 6.895 1 98.75 111 ALA A N 1
ATOM 888 C CA . ALA A 1 111 ? -4.691 10.992 6.605 1 98.75 111 ALA A CA 1
ATOM 889 C C . ALA A 1 111 ? -4.797 11.852 5.352 1 98.75 111 ALA A C 1
ATOM 891 O O . ALA A 1 111 ? -5.688 11.648 4.527 1 98.75 111 ALA A O 1
ATOM 892 N N . LEU A 1 112 ? -3.889 12.789 5.223 1 98.88 112 LEU A N 1
ATOM 893 C CA . LEU A 1 112 ? -3.867 13.641 4.039 1 98.88 112 LEU A CA 1
ATOM 894 C C . LEU A 1 112 ? -3.631 12.812 2.777 1 98.88 112 LEU A C 1
ATOM 896 O O . LEU A 1 112 ? -4.344 12.969 1.784 1 98.88 112 LEU A O 1
ATOM 900 N N . VAL A 1 113 ? -2.678 11.93 2.824 1 98.75 113 VAL A N 1
ATOM 901 C CA . VAL A 1 113 ? -2.365 11.062 1.696 1 98.75 113 VAL A CA 1
ATOM 902 C C . VAL A 1 113 ? -3.578 10.195 1.363 1 98.75 113 VAL A C 1
ATOM 904 O O . VAL A 1 113 ? -3.959 10.07 0.197 1 98.75 113 VAL A O 1
ATOM 907 N N . GLY A 1 114 ? -4.164 9.656 2.424 1 98.75 114 GLY A N 1
ATOM 908 C CA . GLY A 1 114 ? -5.352 8.844 2.225 1 98.75 114 GLY A CA 1
ATOM 909 C C . GLY A 1 114 ? -6.496 9.609 1.591 1 98.75 114 GLY A C 1
ATOM 910 O O . GLY A 1 114 ? -7.172 9.102 0.692 1 98.75 114 GLY A O 1
ATOM 911 N N . TYR A 1 115 ? -6.688 10.82 1.999 1 98.81 115 TYR A N 1
ATOM 912 C CA . TYR A 1 115 ? -7.738 11.68 1.468 1 98.81 115 TYR A CA 1
ATOM 913 C C . TYR A 1 115 ? -7.535 11.938 -0.02 1 98.81 115 TYR A C 1
ATOM 915 O O . TYR A 1 115 ? -8.445 11.719 -0.824 1 98.81 115 TYR A O 1
ATOM 923 N N . LEU A 1 116 ? -6.391 12.375 -0.375 1 98.38 116 LEU A N 1
ATOM 924 C CA . LEU A 1 116 ? -6.094 12.703 -1.766 1 98.38 116 LEU A CA 1
ATOM 925 C C . LEU A 1 116 ? -6.207 11.469 -2.652 1 98.38 116 LEU A C 1
ATOM 927 O O . LEU A 1 116 ? -6.68 11.555 -3.789 1 98.38 116 LEU A O 1
ATOM 931 N N . TYR A 1 117 ? -5.793 10.352 -2.117 1 97.88 117 TYR A N 1
ATOM 932 C CA . TYR A 1 117 ? -5.887 9.086 -2.844 1 97.88 117 TYR A CA 1
ATOM 933 C C . TYR A 1 117 ? -7.34 8.711 -3.088 1 97.88 117 TYR A C 1
ATOM 935 O O . TYR A 1 117 ? -7.73 8.406 -4.219 1 97.88 117 TYR A O 1
ATOM 943 N N . LEU A 1 118 ? -8.125 8.789 -2.061 1 97.88 118 LEU A N 1
ATOM 944 C CA . LEU A 1 118 ? -9.492 8.297 -2.131 1 97.88 118 LEU A CA 1
ATOM 945 C C . LEU A 1 118 ? -10.336 9.164 -3.055 1 97.88 118 LEU A C 1
ATOM 947 O O . LEU A 1 118 ? -11.242 8.672 -3.727 1 97.88 118 LEU A O 1
ATOM 951 N N . ILE A 1 119 ? -10 10.453 -3.096 1 97.25 119 ILE A N 1
ATOM 952 C CA . ILE A 1 119 ? -10.789 11.328 -3.959 1 97.25 119 ILE A CA 1
ATOM 953 C C . ILE A 1 119 ? -10.18 11.359 -5.359 1 97.25 119 ILE A C 1
ATOM 955 O O . ILE A 1 119 ? -10.625 12.117 -6.223 1 97.25 119 ILE A O 1
ATOM 959 N N . ASN A 1 120 ? -9.102 10.57 -5.562 1 95.75 120 ASN A N 1
ATOM 960 C CA . ASN A 1 120 ? -8.414 10.391 -6.836 1 95.75 120 ASN A CA 1
ATOM 961 C C . ASN A 1 120 ? -7.879 11.711 -7.375 1 95.75 120 ASN A C 1
ATOM 963 O O . ASN A 1 120 ? -7.93 11.961 -8.578 1 95.75 120 ASN A O 1
ATOM 967 N N . ASP A 1 121 ? -7.5 12.594 -6.48 1 95.69 121 ASP A N 1
ATOM 968 C CA . ASP A 1 121 ? -6.766 13.773 -6.914 1 95.69 121 ASP A CA 1
ATOM 969 C C . ASP A 1 121 ? -5.305 13.438 -7.211 1 95.69 121 ASP A C 1
ATOM 971 O O . ASP A 1 121 ? -4.414 13.758 -6.418 1 95.69 121 ASP A O 1
ATOM 975 N N . LYS A 1 122 ? -5.113 12.922 -8.367 1 93.88 122 LYS A N 1
ATOM 976 C CA . LYS A 1 122 ? -3.832 12.352 -8.766 1 93.88 122 LYS A CA 1
ATOM 977 C C . LYS A 1 122 ? -2.73 13.406 -8.766 1 93.88 122 LYS A C 1
ATOM 979 O O . LYS A 1 122 ? -1.624 13.156 -8.281 1 93.88 122 LYS A O 1
ATOM 984 N N . LYS A 1 123 ? -3.07 14.516 -9.297 1 94.38 123 LYS A N 1
ATOM 985 C CA . LYS A 1 123 ? -2.074 15.578 -9.422 1 94.38 123 LYS A CA 1
ATOM 986 C C . LYS A 1 123 ? -1.604 16.047 -8.047 1 94.38 123 LYS A C 1
ATOM 988 O O . LYS A 1 123 ? -0.401 16.188 -7.812 1 94.38 123 LYS A O 1
ATOM 993 N N . ARG A 1 124 ? -2.535 16.328 -7.156 1 96.81 124 ARG A N 1
ATOM 994 C CA . ARG A 1 124 ? -2.188 16.797 -5.824 1 96.81 124 ARG A CA 1
ATOM 995 C C . ARG A 1 124 ? -1.475 15.719 -5.02 1 96.81 124 ARG A C 1
ATOM 997 O O . ARG A 1 124 ? -0.551 16.016 -4.258 1 96.81 124 ARG A O 1
ATOM 1004 N N . LEU A 1 125 ? -1.934 14.469 -5.16 1 97.25 125 LEU A N 1
ATOM 1005 C CA . LEU A 1 125 ? -1.275 13.359 -4.484 1 97.25 125 LEU A CA 1
ATOM 1006 C C . LEU A 1 125 ? 0.175 13.227 -4.938 1 97.25 125 LEU A C 1
ATOM 1008 O O . LEU A 1 125 ? 1.076 13.07 -4.113 1 97.25 125 LEU A O 1
ATOM 1012 N N . GLU A 1 126 ? 0.36 13.328 -6.215 1 95.5 126 GLU A N 1
ATOM 1013 C CA . GLU A 1 126 ? 1.708 13.242 -6.773 1 95.5 126 GLU A CA 1
ATOM 1014 C C . GLU A 1 126 ? 2.598 14.359 -6.227 1 95.5 126 GLU A C 1
ATOM 1016 O O . GLU A 1 126 ? 3.768 14.125 -5.914 1 95.5 126 GLU A O 1
ATOM 1021 N N . PHE A 1 127 ? 2.045 15.516 -6.168 1 97 127 PHE A N 1
ATOM 1022 C CA . PHE A 1 127 ? 2.783 16.656 -5.629 1 97 127 PHE A CA 1
ATOM 1023 C C . PHE A 1 127 ? 3.236 16.375 -4.199 1 97 127 PHE A C 1
ATOM 1025 O O . PHE A 1 127 ? 4.418 16.516 -3.877 1 97 127 PHE A O 1
ATOM 1032 N N . VAL A 1 128 ? 2.326 15.922 -3.387 1 98.06 128 VAL A N 1
ATOM 1033 C CA . VAL A 1 128 ? 2.605 15.68 -1.975 1 98.06 128 VAL A CA 1
ATOM 1034 C C . VAL A 1 128 ? 3.639 14.562 -1.837 1 98.06 128 VAL A C 1
ATOM 1036 O O . VAL A 1 128 ? 4.586 14.68 -1.054 1 98.06 128 VAL A O 1
ATOM 1039 N N . LEU A 1 129 ? 3.52 13.492 -2.582 1 97.69 129 LEU A N 1
ATOM 1040 C CA . LEU A 1 129 ? 4.41 12.344 -2.494 1 97.69 129 LEU A CA 1
ATOM 1041 C C . LEU A 1 129 ? 5.816 12.711 -2.961 1 97.69 129 LEU A C 1
ATOM 1043 O O . LEU A 1 129 ? 6.801 12.359 -2.307 1 97.69 129 LEU A O 1
ATOM 1047 N N . ASN A 1 130 ? 5.902 13.422 -4.039 1 97.06 130 ASN A N 1
ATOM 1048 C CA . ASN A 1 130 ? 7.211 13.82 -4.543 1 97.06 130 ASN A CA 1
ATOM 1049 C C . ASN A 1 130 ? 7.898 14.797 -3.594 1 97.06 130 ASN A C 1
ATOM 1051 O O . ASN A 1 130 ? 9.109 14.719 -3.381 1 97.06 130 ASN A O 1
ATOM 1055 N N . LYS A 1 131 ? 7.145 15.727 -3.051 1 97.44 131 LYS A N 1
ATOM 1056 C CA . LYS A 1 131 ? 7.699 16.688 -2.092 1 97.44 131 LYS A CA 1
ATOM 1057 C C . LYS A 1 131 ? 8.219 15.969 -0.846 1 97.44 131 LYS A C 1
ATOM 1059 O O . LYS A 1 131 ? 9.203 16.406 -0.24 1 97.44 131 LYS A O 1
ATOM 1064 N N . SER A 1 132 ? 7.531 14.914 -0.43 1 97.94 132 SER A N 1
ATOM 1065 C CA . SER A 1 132 ? 7.957 14.148 0.735 1 97.94 132 SER A CA 1
ATOM 1066 C C . SER A 1 132 ? 9.359 13.57 0.54 1 97.94 132 SER A C 1
ATOM 1068 O O . SER A 1 132 ? 10.18 13.609 1.456 1 97.94 132 SER A O 1
ATOM 1070 N N . ILE A 1 133 ? 9.617 13.008 -0.651 1 97.44 133 ILE A N 1
ATOM 1071 C CA . ILE A 1 133 ? 10.93 12.461 -0.971 1 97.44 133 ILE A CA 1
ATOM 1072 C C . ILE A 1 133 ? 11.977 13.57 -0.901 1 97.44 133 ILE A C 1
ATOM 1074 O O . ILE A 1 133 ? 13.055 13.375 -0.326 1 97.44 133 ILE A O 1
ATOM 1078 N N . GLU A 1 134 ? 11.641 14.695 -1.49 1 97.19 134 GLU A N 1
ATOM 1079 C CA . GLU A 1 134 ? 12.57 15.828 -1.519 1 97.19 134 GLU A CA 1
ATOM 1080 C C . GLU A 1 134 ? 12.922 16.281 -0.107 1 97.19 134 GLU A C 1
ATOM 1082 O O . GLU A 1 134 ? 14.094 16.531 0.195 1 97.19 134 GLU A O 1
ATOM 1087 N N . ILE A 1 135 ? 11.93 16.406 0.692 1 97.5 135 ILE A N 1
ATOM 1088 C CA . ILE A 1 135 ? 12.109 16.906 2.049 1 97.5 135 ILE A CA 1
ATOM 1089 C C . ILE A 1 135 ? 13.008 15.977 2.84 1 97.5 135 ILE A C 1
ATOM 1091 O O . ILE A 1 135 ? 13.945 16.422 3.506 1 97.5 135 ILE A O 1
ATOM 1095 N N . ILE A 1 136 ? 12.773 14.672 2.773 1 97.56 136 ILE A N 1
ATOM 1096 C CA . ILE A 1 136 ? 13.547 13.695 3.535 1 97.56 136 ILE A CA 1
ATOM 1097 C C . ILE A 1 136 ? 14.977 13.641 2.996 1 97.56 136 ILE A C 1
ATOM 1099 O O . ILE A 1 136 ? 15.938 13.57 3.77 1 97.56 136 ILE A O 1
ATOM 1103 N N . ASN A 1 137 ? 15.141 13.648 1.687 1 96.19 137 ASN A N 1
ATOM 1104 C CA . ASN A 1 137 ? 16.469 13.586 1.095 1 96.19 137 ASN A CA 1
ATOM 1105 C C . ASN A 1 137 ? 17.297 14.828 1.424 1 96.19 137 ASN A C 1
ATOM 1107 O O . ASN A 1 137 ? 18.516 14.742 1.602 1 96.19 137 ASN A O 1
ATOM 1111 N N . ASN A 1 138 ? 16.625 15.953 1.516 1 94 138 ASN A N 1
ATOM 1112 C CA . ASN A 1 138 ? 17.312 17.188 1.876 1 94 138 ASN A CA 1
ATOM 1113 C C . ASN A 1 138 ? 17.734 17.188 3.346 1 94 138 ASN A C 1
ATOM 1115 O O . ASN A 1 138 ? 18.766 17.766 3.703 1 94 138 ASN A O 1
ATOM 1119 N N . SER A 1 139 ? 16.906 16.641 4.18 1 89.88 139 SER A N 1
ATOM 1120 C CA . SER A 1 139 ? 17.234 16.562 5.598 1 89.88 139 SER A CA 1
ATOM 1121 C C . SER A 1 139 ? 18.406 15.617 5.848 1 89.88 139 SER A C 1
ATOM 1123 O O . SER A 1 139 ? 19.172 15.812 6.785 1 89.88 139 SER A O 1
ATOM 1125 N N . LYS A 1 140 ? 18.562 14.523 5.082 1 85 140 LYS A N 1
ATOM 1126 C CA . LYS A 1 140 ? 19.656 13.562 5.227 1 85 140 LYS A CA 1
ATOM 1127 C C . LYS A 1 140 ? 20.984 14.156 4.762 1 85 140 LYS A C 1
ATOM 1129 O O . LYS A 1 140 ? 22.047 13.852 5.324 1 85 140 LYS A O 1
ATOM 1134 N N . GLU A 1 141 ? 20.953 14.883 3.73 1 80.81 141 GLU A N 1
ATOM 1135 C CA . GLU A 1 141 ? 22.156 15.547 3.232 1 80.81 141 GLU A CA 1
ATOM 1136 C C . GLU A 1 141 ? 22.656 16.578 4.23 1 80.81 141 GLU A C 1
ATOM 1138 O O . GLU A 1 141 ? 23.875 16.719 4.426 1 80.81 141 GLU A O 1
ATOM 1143 N N . GLU A 1 142 ? 21.797 17.203 4.859 1 73.56 142 GLU A N 1
ATOM 1144 C CA . GLU A 1 142 ? 22.172 18.203 5.848 1 73.56 142 GLU A CA 1
ATOM 1145 C C . GLU A 1 142 ? 22.781 17.562 7.086 1 73.56 142 GLU A C 1
ATOM 1147 O O . GLU A 1 142 ? 23.734 18.094 7.668 1 73.56 142 GLU A O 1
ATOM 1152 N N . ASN A 1 143 ? 22.281 16.406 7.406 1 71.19 143 ASN A N 1
ATOM 1153 C CA . ASN A 1 143 ? 22.812 15.703 8.57 1 71.19 143 ASN A CA 1
ATOM 1154 C C . ASN A 1 143 ? 24.172 15.094 8.281 1 71.19 143 ASN A C 1
ATOM 1156 O O . ASN A 1 143 ? 24.984 14.898 9.195 1 71.19 143 ASN A O 1
ATOM 1160 N N . LYS A 1 144 ? 24.453 14.703 7.012 1 70.62 144 LYS A N 1
ATOM 1161 C CA . LYS A 1 144 ? 25.766 14.172 6.656 1 70.62 144 LYS A CA 1
ATOM 1162 C C . LYS A 1 144 ? 26.812 15.273 6.668 1 70.62 144 LYS A C 1
ATOM 1164 O O . LYS A 1 144 ? 28 15.008 6.902 1 70.62 144 LYS A O 1
ATOM 1169 N N . GLU A 1 145 ? 26.484 16.516 6.406 1 64.75 145 GLU A N 1
ATOM 1170 C CA . GLU A 1 145 ? 27.391 17.656 6.379 1 64.75 145 GLU A CA 1
ATOM 1171 C C . GLU A 1 145 ? 27.703 18.141 7.789 1 64.75 145 GLU A C 1
ATOM 1173 O O . GLU A 1 145 ? 28.766 18.734 8.023 1 64.75 145 GLU A O 1
ATOM 1178 N N . GLU A 1 146 ? 26.875 17.953 8.578 1 63.28 146 GLU A N 1
ATOM 1179 C CA . GLU A 1 146 ? 27.109 18.438 9.938 1 63.28 146 GLU A CA 1
ATOM 1180 C C . GLU A 1 146 ? 27.969 17.453 10.734 1 63.28 146 GLU A C 1
ATOM 1182 O O . GLU A 1 146 ? 28.438 17.781 11.828 1 63.28 146 GLU A O 1
ATOM 1187 N N . HIS A 1 147 ? 28.172 16.141 10.227 1 58.75 147 HIS A N 1
ATOM 1188 C CA . HIS A 1 147 ? 29.094 15.242 10.914 1 58.75 147 HIS A CA 1
ATOM 1189 C C . HIS A 1 147 ? 30.297 14.914 10.039 1 58.75 147 HIS A C 1
ATOM 1191 O O . HIS A 1 147 ? 30.156 14.68 8.844 1 58.75 147 HIS A O 1
ATOM 1197 N N . MET B 1 1 ? 5.93 12.117 -11.695 1 45.25 1 MET B N 1
ATOM 1198 C CA . MET B 1 1 ? 5.367 10.906 -11.109 1 45.25 1 MET B CA 1
ATOM 1199 C C . MET B 1 1 ? 4.27 10.328 -11.992 1 45.25 1 MET B C 1
ATOM 1201 O O . MET B 1 1 ? 3.439 11.07 -12.523 1 45.25 1 MET B O 1
ATOM 1205 N N . GLU B 1 2 ? 4.508 9.086 -12.562 1 56.5 2 GLU B N 1
ATOM 1206 C CA . GLU B 1 2 ? 3.65 8.43 -13.539 1 56.5 2 GLU B CA 1
ATOM 1207 C C . GLU B 1 2 ? 2.301 8.062 -12.93 1 56.5 2 GLU B C 1
ATOM 1209 O O . GLU B 1 2 ? 2.088 8.227 -11.727 1 56.5 2 GLU B O 1
ATOM 1214 N N . GLU B 1 3 ? 1.355 7.609 -13.602 1 67.44 3 GLU B N 1
ATOM 1215 C CA . GLU B 1 3 ? 0.006 7.133 -13.312 1 67.44 3 GLU B CA 1
ATOM 1216 C C . GLU B 1 3 ? 0.021 6.023 -12.273 1 67.44 3 GLU B C 1
ATOM 1218 O O . GLU B 1 3 ? 1.034 5.34 -12.094 1 67.44 3 GLU B O 1
ATOM 1223 N N . ASN B 1 4 ? -0.803 5.918 -11.312 1 73.31 4 ASN B N 1
ATOM 1224 C CA . ASN B 1 4 ? -1.068 4.766 -10.461 1 73.31 4 ASN B CA 1
ATOM 1225 C C . ASN B 1 4 ? -0.075 4.684 -9.305 1 73.31 4 ASN B C 1
ATOM 1227 O O . ASN B 1 4 ? 0.381 3.596 -8.953 1 73.31 4 ASN B O 1
ATOM 1231 N N . LEU B 1 5 ? 0.396 5.75 -8.688 1 87.75 5 LEU B N 1
ATOM 1232 C CA . LEU B 1 5 ? 1.283 5.805 -7.531 1 87.75 5 LEU B CA 1
ATOM 1233 C C . LEU B 1 5 ? 2.691 5.355 -7.906 1 87.75 5 LEU B C 1
ATOM 1235 O O . LEU B 1 5 ? 3.467 4.945 -7.039 1 87.75 5 LEU B O 1
ATOM 1239 N N . LEU B 1 6 ? 2.994 5.367 -9.172 1 92.5 6 LEU B N 1
ATOM 1240 C CA . LEU B 1 6 ? 4.305 4.926 -9.641 1 92.5 6 LEU B CA 1
ATOM 1241 C C . LEU B 1 6 ? 5.289 6.086 -9.672 1 92.5 6 LEU B C 1
ATOM 1243 O O . LEU B 1 6 ? 4.996 7.141 -10.242 1 92.5 6 LEU B O 1
ATOM 1247 N N . TYR B 1 7 ? 6.383 5.871 -9.094 1 92.81 7 TYR B N 1
ATOM 1248 C CA . TYR B 1 7 ? 7.492 6.797 -9.273 1 92.81 7 TYR B CA 1
ATOM 1249 C C . TYR B 1 7 ? 8.18 6.562 -10.617 1 92.81 7 TYR B C 1
ATOM 1251 O O . TYR B 1 7 ? 8.547 7.516 -11.305 1 92.81 7 TYR B O 1
ATOM 1259 N N . LYS B 1 8 ? 8.344 5.297 -10.953 1 92.88 8 LYS B N 1
ATOM 1260 C CA . LYS B 1 8 ? 8.93 4.848 -12.211 1 92.88 8 LYS B CA 1
ATOM 1261 C C . LYS B 1 8 ? 8.133 3.68 -12.797 1 92.88 8 LYS B C 1
ATOM 1263 O O . LYS B 1 8 ? 7.727 2.775 -12.07 1 92.88 8 LYS B O 1
ATOM 1268 N N . ILE B 1 9 ? 7.996 3.732 -14.07 1 94.75 9 ILE B N 1
ATOM 1269 C CA . ILE B 1 9 ? 7.422 2.611 -14.812 1 94.75 9 ILE B CA 1
ATOM 1270 C C . ILE B 1 9 ? 8.539 1.774 -15.422 1 94.75 9 ILE B C 1
ATOM 1272 O O . ILE B 1 9 ? 9.5 2.318 -15.977 1 94.75 9 ILE B O 1
ATOM 1276 N N . TYR B 1 10 ? 8.406 0.526 -15.227 1 96.81 10 TYR B N 1
ATOM 1277 C CA . TYR B 1 10 ? 9.352 -0.408 -15.82 1 96.81 10 TYR B CA 1
ATOM 1278 C C . TYR B 1 10 ? 8.781 -1.027 -17.094 1 96.81 10 TYR B C 1
ATOM 1280 O O . TYR B 1 10 ? 7.578 -1.276 -17.188 1 96.81 10 TYR B O 1
ATOM 1288 N N . ASN B 1 11 ? 9.625 -1.211 -18.062 1 96.62 11 ASN B N 1
ATOM 1289 C CA . ASN B 1 11 ? 9.156 -2.076 -19.141 1 96.62 11 ASN B CA 1
ATOM 1290 C C . ASN B 1 11 ? 9.227 -3.549 -18.75 1 96.62 11 ASN B C 1
ATOM 1292 O O . ASN B 1 11 ? 9.797 -3.893 -17.719 1 96.62 11 ASN B O 1
ATOM 1296 N N . LYS B 1 12 ? 8.602 -4.387 -19.578 1 97.69 12 LYS B N 1
ATOM 1297 C CA . LYS B 1 12 ? 8.484 -5.805 -19.25 1 97.69 12 LYS B CA 1
ATOM 1298 C C . LYS B 1 12 ? 9.852 -6.438 -19.031 1 97.69 12 LYS B C 1
ATOM 1300 O O . LYS B 1 12 ? 10.047 -7.215 -18.094 1 97.69 12 LYS B O 1
ATOM 1305 N N . ALA B 1 13 ? 10.82 -6.141 -19.859 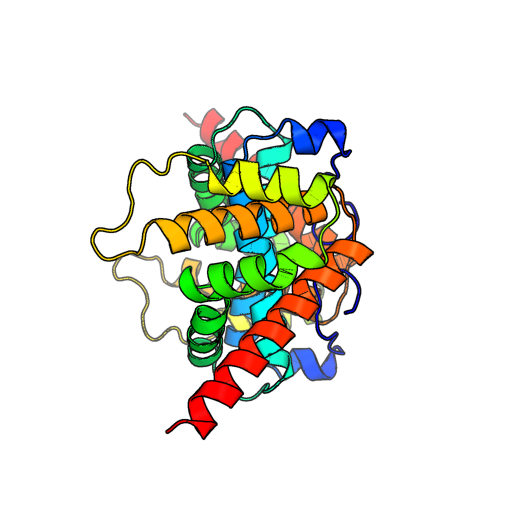1 97.44 13 ALA B N 1
ATOM 1306 C CA . ALA B 1 13 ? 12.156 -6.727 -19.766 1 97.44 13 ALA B CA 1
ATOM 1307 C C . ALA B 1 13 ? 12.844 -6.348 -18.469 1 97.44 13 ALA B C 1
ATOM 1309 O O . ALA B 1 13 ? 13.438 -7.195 -17.797 1 97.44 13 ALA B O 1
ATOM 1310 N N . GLU B 1 14 ? 12.773 -5.066 -18.062 1 97.06 14 GLU B N 1
ATOM 1311 C CA . GLU B 1 14 ? 13.336 -4.59 -16.797 1 97.06 14 GLU B CA 1
ATOM 1312 C C . GLU B 1 14 ? 12.672 -5.266 -15.602 1 97.06 14 GLU B C 1
ATOM 1314 O O . GLU B 1 14 ? 13.359 -5.695 -14.672 1 97.06 14 GLU B O 1
ATOM 1319 N N . ALA B 1 15 ? 11.344 -5.312 -15.648 1 98 15 ALA B N 1
ATOM 1320 C CA . ALA B 1 15 ? 10.586 -5.879 -14.539 1 98 15 ALA B CA 1
ATOM 1321 C C . ALA B 1 15 ? 10.891 -7.367 -14.367 1 98 15 ALA B C 1
ATOM 1323 O O . ALA B 1 15 ? 10.961 -7.867 -13.242 1 98 15 ALA B O 1
ATOM 1324 N N . ARG B 1 16 ? 11.102 -8.086 -15.469 1 97.25 16 ARG B N 1
ATOM 1325 C CA . ARG B 1 16 ? 11.375 -9.516 -15.445 1 97.25 16 ARG B CA 1
ATOM 1326 C C . ARG B 1 16 ? 12.75 -9.797 -14.836 1 97.25 16 ARG B C 1
ATOM 1328 O O . ARG B 1 16 ? 12.992 -10.891 -14.328 1 97.25 16 ARG B O 1
ATOM 1335 N N . MET B 1 17 ? 13.609 -8.805 -14.836 1 96.88 17 MET B N 1
ATOM 1336 C CA . MET B 1 17 ? 14.969 -8.992 -14.344 1 96.88 17 MET B CA 1
ATOM 1337 C C . MET B 1 17 ? 15.047 -8.742 -12.844 1 96.88 17 MET B C 1
ATOM 1339 O O . MET B 1 17 ? 16.031 -9.102 -12.195 1 96.88 17 MET B O 1
ATOM 1343 N N . LEU B 1 18 ? 14.023 -8.133 -12.336 1 97.88 18 LEU B N 1
ATOM 1344 C CA . LEU B 1 18 ? 14.016 -7.879 -10.898 1 97.88 18 LEU B CA 1
ATOM 1345 C C . LEU B 1 18 ? 13.938 -9.188 -10.117 1 97.88 18 LEU B C 1
ATOM 1347 O O . LEU B 1 18 ? 13.32 -10.156 -10.578 1 97.88 18 LEU B O 1
ATOM 1351 N N . ASN B 1 19 ? 14.578 -9.172 -8.93 1 97 19 ASN B N 1
ATOM 1352 C CA . ASN B 1 19 ? 14.414 -10.297 -8.016 1 97 19 ASN B CA 1
ATOM 1353 C C . ASN B 1 19 ? 12.953 -10.516 -7.652 1 97 19 ASN B C 1
ATOM 1355 O O . ASN B 1 19 ? 12.227 -9.562 -7.387 1 97 19 ASN B O 1
ATOM 1359 N N . PRO B 1 20 ? 12.523 -11.773 -7.66 1 97.5 20 PRO B N 1
ATOM 1360 C CA . PRO B 1 20 ? 11.117 -12.023 -7.336 1 97.5 20 PRO B CA 1
ATOM 1361 C C . PRO B 1 20 ? 10.719 -11.492 -5.965 1 97.5 20 PRO B C 1
ATOM 1363 O O . PRO B 1 20 ? 9.578 -11.078 -5.766 1 97.5 20 PRO B O 1
ATOM 1366 N N . LEU B 1 21 ? 11.594 -11.477 -5.02 1 97.25 21 LEU B N 1
ATOM 1367 C CA . LEU B 1 21 ? 11.305 -10.945 -3.691 1 97.25 21 LEU B CA 1
ATOM 1368 C C . LEU B 1 21 ? 11.094 -9.43 -3.746 1 97.25 21 LEU B C 1
ATOM 1370 O O . LEU B 1 21 ? 10.328 -8.875 -2.955 1 97.25 21 LEU B O 1
ATOM 1374 N N . GLN B 1 22 ? 11.789 -8.75 -4.672 1 98.06 22 GLN B N 1
ATOM 1375 C CA . GLN B 1 22 ? 11.562 -7.324 -4.891 1 98.06 22 GLN B CA 1
ATOM 1376 C C . GLN B 1 22 ? 10.156 -7.074 -5.434 1 98.06 22 GLN B C 1
ATOM 1378 O O . GLN B 1 22 ? 9.453 -6.172 -4.969 1 98.06 22 GLN B O 1
ATOM 1383 N N . LEU B 1 23 ? 9.812 -7.891 -6.41 1 98.56 23 LEU B N 1
ATOM 1384 C CA . LEU B 1 23 ? 8.461 -7.797 -6.957 1 98.56 23 LEU B CA 1
ATOM 1385 C C . LEU B 1 23 ? 7.418 -8.023 -5.867 1 98.56 23 LEU B C 1
ATOM 1387 O O . LEU B 1 23 ? 6.441 -7.281 -5.777 1 98.56 23 LEU B O 1
ATOM 1391 N N . ALA B 1 24 ? 7.652 -9.062 -5.07 1 98.44 24 ALA B N 1
ATOM 1392 C CA . ALA B 1 24 ? 6.703 -9.438 -4.027 1 98.44 24 ALA B CA 1
ATOM 1393 C C . ALA B 1 24 ? 6.566 -8.336 -2.982 1 98.44 24 ALA B C 1
ATOM 1395 O O . ALA B 1 24 ? 5.473 -8.094 -2.469 1 98.44 24 ALA B O 1
ATOM 1396 N N . LEU B 1 25 ? 7.672 -7.684 -2.658 1 97.88 25 LEU B N 1
ATOM 1397 C CA . LEU B 1 25 ? 7.676 -6.586 -1.696 1 97.88 25 LEU B CA 1
ATOM 1398 C C . LEU B 1 25 ? 6.773 -5.449 -2.166 1 97.88 25 LEU B C 1
ATOM 1400 O O . LEU B 1 25 ? 5.996 -4.906 -1.381 1 97.88 25 LEU B O 1
ATOM 1404 N N . VAL B 1 26 ? 6.859 -5.121 -3.404 1 98.31 26 VAL B N 1
ATOM 1405 C CA . VAL B 1 26 ? 6.027 -4.078 -3.994 1 98.31 26 VAL B CA 1
ATOM 1406 C C . VAL B 1 26 ? 4.586 -4.566 -4.102 1 98.31 26 VAL B C 1
ATOM 1408 O O . VAL B 1 26 ? 3.65 -3.844 -3.746 1 98.31 26 VAL B O 1
ATOM 1411 N N . GLY B 1 27 ? 4.426 -5.777 -4.543 1 98.62 27 GLY B N 1
ATOM 1412 C CA . GLY B 1 27 ? 3.102 -6.348 -4.734 1 98.62 27 GLY B CA 1
ATOM 1413 C C . GLY B 1 27 ? 2.309 -6.465 -3.447 1 98.62 27 GLY B C 1
ATOM 1414 O O . GLY B 1 27 ? 1.094 -6.254 -3.439 1 98.62 27 GLY B O 1
ATOM 1415 N N . ASP B 1 28 ? 3.004 -6.785 -2.398 1 98.38 28 ASP B N 1
ATOM 1416 C CA . ASP B 1 28 ? 2.367 -6.879 -1.088 1 98.38 28 ASP B CA 1
ATOM 1417 C C . ASP B 1 28 ? 1.727 -5.551 -0.692 1 98.38 28 ASP B C 1
ATOM 1419 O O . ASP B 1 28 ? 0.583 -5.523 -0.232 1 98.38 28 ASP B O 1
ATOM 1423 N N . ALA B 1 29 ? 2.432 -4.496 -0.881 1 98.31 29 ALA B N 1
ATOM 1424 C CA . ALA B 1 29 ? 1.931 -3.168 -0.545 1 98.31 29 ALA B CA 1
ATOM 1425 C C . ALA B 1 29 ? 0.779 -2.768 -1.463 1 98.31 29 ALA B C 1
ATOM 1427 O O . ALA B 1 29 ? -0.216 -2.197 -1.009 1 98.31 29 ALA B O 1
ATOM 1428 N N . VAL B 1 30 ? 0.888 -3.102 -2.717 1 98.25 30 VAL B N 1
ATOM 1429 C CA . VAL B 1 30 ? -0.139 -2.771 -3.699 1 98.25 30 VAL B CA 1
ATOM 1430 C C . VAL B 1 30 ? -1.442 -3.482 -3.344 1 98.25 30 VAL B C 1
ATOM 1432 O O . VAL B 1 30 ? -2.51 -2.863 -3.328 1 98.25 30 VAL B O 1
ATOM 1435 N N . TYR B 1 31 ? -1.296 -4.723 -3.047 1 98.62 31 TYR B N 1
ATOM 1436 C CA . TYR B 1 31 ? -2.473 -5.52 -2.721 1 98.62 31 TYR B CA 1
ATOM 1437 C C . TYR B 1 31 ? -3.143 -5.012 -1.451 1 98.62 31 TYR B C 1
ATOM 1439 O O . TYR B 1 31 ? -4.371 -4.965 -1.365 1 98.62 31 TYR B O 1
ATOM 1447 N N . GLU B 1 32 ? -2.336 -4.582 -0.514 1 98.44 32 GLU B N 1
ATOM 1448 C CA . GLU B 1 32 ? -2.838 -4.039 0.744 1 98.44 32 GLU B CA 1
ATOM 1449 C C . GLU B 1 32 ? -3.676 -2.785 0.506 1 98.44 32 GLU B C 1
ATOM 1451 O O . GLU B 1 32 ? -4.758 -2.635 1.079 1 98.44 32 GLU B O 1
ATOM 1456 N N . VAL B 1 33 ? -3.188 -1.886 -0.323 1 98 33 VAL B N 1
ATOM 1457 C CA . VAL B 1 33 ? -3.908 -0.654 -0.63 1 98 33 VAL B CA 1
ATOM 1458 C C . VAL B 1 33 ? -5.277 -0.989 -1.222 1 98 33 VAL B C 1
ATOM 1460 O O . VAL B 1 33 ? -6.293 -0.43 -0.806 1 98 33 VAL B O 1
ATOM 1463 N N . PHE B 1 34 ? -5.281 -1.898 -2.131 1 97.81 34 PHE B N 1
ATOM 1464 C CA . PHE B 1 34 ? -6.496 -2.25 -2.855 1 97.81 34 PHE B CA 1
ATOM 1465 C C . PHE B 1 34 ? -7.523 -2.871 -1.918 1 97.81 34 PHE B C 1
ATOM 1467 O O . PHE B 1 34 ? -8.703 -2.5 -1.943 1 97.81 34 PHE B O 1
ATOM 1474 N N . ILE B 1 35 ? -7.098 -3.779 -1.119 1 98.31 35 ILE B N 1
ATOM 1475 C CA . ILE B 1 35 ? -8 -4.504 -0.232 1 98.31 35 ILE B CA 1
ATOM 1476 C C . ILE B 1 35 ? -8.57 -3.553 0.818 1 98.31 35 ILE B C 1
ATOM 1478 O O . ILE B 1 35 ? -9.758 -3.627 1.154 1 98.31 35 ILE B O 1
ATOM 1482 N N . ARG B 1 36 ? -7.738 -2.67 1.36 1 98.25 36 ARG B N 1
ATOM 1483 C CA . ARG B 1 36 ? -8.227 -1.713 2.348 1 98.25 36 ARG B CA 1
ATOM 1484 C C . ARG B 1 36 ? -9.258 -0.774 1.732 1 98.25 36 ARG B C 1
ATOM 1486 O O . ARG B 1 36 ? -10.266 -0.45 2.367 1 98.25 36 ARG B O 1
ATOM 1493 N N . ASN B 1 37 ? -9 -0.352 0.544 1 97.62 37 ASN B N 1
ATOM 1494 C CA . ASN B 1 37 ? -9.984 0.469 -0.157 1 97.62 37 ASN B CA 1
ATOM 1495 C C . ASN B 1 37 ? -11.289 -0.29 -0.388 1 97.62 37 ASN B C 1
ATOM 1497 O O . ASN B 1 37 ? -12.375 0.264 -0.209 1 97.62 37 ASN B O 1
ATOM 1501 N N . TYR B 1 38 ? -11.188 -1.495 -0.799 1 97.88 38 TYR B N 1
ATOM 1502 C CA . TYR B 1 38 ? -12.352 -2.338 -1.032 1 97.88 38 TYR B CA 1
ATOM 1503 C C . TYR B 1 38 ? -13.188 -2.477 0.236 1 97.88 38 TYR B C 1
ATOM 1505 O O . TYR B 1 38 ? -14.398 -2.234 0.222 1 97.88 38 TYR B O 1
ATOM 1513 N N . ILE B 1 39 ? -12.523 -2.855 1.326 1 98.38 39 ILE B N 1
ATOM 1514 C CA . ILE B 1 39 ? -13.234 -3.086 2.582 1 98.38 39 ILE B CA 1
ATOM 1515 C C . ILE B 1 39 ? -13.906 -1.795 3.043 1 98.38 39 ILE B C 1
ATOM 1517 O O . ILE B 1 39 ? -15.062 -1.805 3.453 1 98.38 39 ILE B O 1
ATOM 1521 N N . LEU B 1 40 ? -13.156 -0.69 2.965 1 98.12 40 LEU B N 1
ATOM 1522 C CA . LEU B 1 40 ? -13.703 0.612 3.326 1 98.12 40 LEU B CA 1
ATOM 1523 C C . LEU B 1 40 ? -14.93 0.939 2.48 1 98.12 40 LEU B C 1
ATOM 1525 O O . LEU B 1 40 ? -15.914 1.475 2.988 1 98.12 40 LEU B O 1
ATOM 1529 N N . SER B 1 41 ? -14.914 0.612 1.22 1 96.81 41 SER B N 1
ATOM 1530 C CA . SER B 1 41 ? -15.992 0.928 0.292 1 96.81 41 SER B CA 1
ATOM 1531 C C . SER B 1 41 ? -17.25 0.115 0.605 1 96.81 41 SER B C 1
ATOM 1533 O O . SER B 1 41 ? -18.359 0.545 0.307 1 96.81 41 SER B O 1
ATOM 1535 N N . LYS B 1 42 ? -17.078 -1.058 1.163 1 97 42 LYS B N 1
ATOM 1536 C CA . LYS B 1 42 ? -18.203 -1.931 1.47 1 97 42 LYS B CA 1
ATOM 1537 C C . LYS B 1 42 ? -18.938 -1.468 2.73 1 97 42 LYS B C 1
ATOM 1539 O O . LYS B 1 42 ? -20.141 -1.667 2.863 1 97 42 LYS B O 1
ATOM 1544 N N . ASN B 1 43 ? -18.203 -0.899 3.645 1 96.5 43 ASN B N 1
ATOM 1545 C CA . ASN B 1 43 ? -18.766 -0.422 4.898 1 96.5 43 ASN B CA 1
ATOM 1546 C C . ASN B 1 43 ? -17.953 0.72 5.492 1 96.5 43 ASN B C 1
ATOM 1548 O O . ASN B 1 43 ? -17 0.484 6.242 1 96.5 43 ASN B O 1
ATOM 1552 N N . THR B 1 44 ? -18.391 1.938 5.348 1 95.75 44 THR B N 1
ATOM 1553 C CA . THR B 1 44 ? -17.656 3.125 5.773 1 95.75 44 THR B CA 1
ATOM 1554 C C . THR B 1 44 ? -17.75 3.307 7.289 1 95.75 44 THR B C 1
ATOM 1556 O O . THR B 1 44 ? -17.031 4.117 7.871 1 95.75 44 THR B O 1
ATOM 1559 N N . GLU B 1 45 ? -18.578 2.514 7.922 1 96.31 45 GLU B N 1
ATOM 1560 C CA . GLU B 1 45 ? -18.766 2.67 9.359 1 96.31 45 GLU B CA 1
ATOM 1561 C C . GLU B 1 45 ? -17.734 1.843 10.141 1 96.31 45 GLU B C 1
ATOM 1563 O O . GLU B 1 45 ? -17.609 2 11.359 1 96.31 45 GLU B O 1
ATOM 1568 N N . LEU B 1 46 ? -17.031 0.957 9.492 1 97.25 46 LEU B N 1
ATOM 1569 C CA . LEU B 1 46 ? -16.031 0.149 10.18 1 97.25 46 LEU B CA 1
ATOM 1570 C C . LEU B 1 46 ? -14.914 1.025 10.727 1 97.25 46 LEU B C 1
ATOM 1572 O O . LEU B 1 46 ? -14.469 1.961 10.062 1 97.25 46 LEU B O 1
ATOM 1576 N N . SER B 1 47 ? -14.508 0.685 11.875 1 96.62 47 SER B N 1
ATOM 1577 C CA . SER B 1 47 ? -13.336 1.356 12.43 1 96.62 47 SER B CA 1
ATOM 1578 C C . SER B 1 47 ? -12.062 0.962 11.688 1 96.62 47 SER B C 1
ATOM 1580 O O . SER B 1 47 ? -12.023 -0.073 11.016 1 96.62 47 SER B O 1
ATOM 1582 N N . ALA B 1 48 ? -11.031 1.779 11.812 1 96.5 48 ALA B N 1
ATOM 1583 C CA . ALA B 1 48 ? -9.734 1.467 11.211 1 96.5 48 ALA B CA 1
ATOM 1584 C C . ALA B 1 48 ? -9.242 0.094 11.656 1 96.5 48 ALA B C 1
ATOM 1586 O O . ALA B 1 48 ? -8.734 -0.684 10.844 1 96.5 48 ALA B O 1
ATOM 1587 N N . HIS B 1 49 ? -9.414 -0.149 12.93 1 96.25 49 HIS B N 1
ATOM 1588 C CA . HIS B 1 49 ? -8.992 -1.435 13.484 1 96.25 49 HIS B CA 1
ATOM 1589 C C . HIS B 1 49 ? -9.75 -2.586 12.828 1 96.25 49 HIS B C 1
ATOM 1591 O O . HIS B 1 49 ? -9.148 -3.598 12.453 1 96.25 49 HIS B O 1
ATOM 1597 N N . LYS B 1 50 ? -11 -2.445 12.68 1 97.81 50 LYS B N 1
ATOM 1598 C CA . LYS B 1 50 ? -11.812 -3.502 12.078 1 97.81 50 LYS B CA 1
ATOM 1599 C C . LYS B 1 50 ? -11.469 -3.682 10.602 1 97.81 50 LYS B C 1
ATOM 1601 O O . LYS B 1 50 ? -11.469 -4.805 10.094 1 97.81 50 LYS B O 1
ATOM 1606 N N . ILE B 1 51 ? -11.227 -2.564 9.898 1 98.12 51 ILE B N 1
ATOM 1607 C CA . ILE B 1 51 ? -10.805 -2.646 8.508 1 98.12 51 ILE B CA 1
ATOM 1608 C C . ILE B 1 51 ? -9.5 -3.439 8.414 1 98.12 51 ILE B C 1
ATOM 1610 O O . ILE B 1 51 ? -9.359 -4.32 7.559 1 98.12 51 ILE B O 1
ATOM 1614 N N . HIS B 1 52 ? -8.578 -3.115 9.32 1 97.81 52 HIS B N 1
ATOM 1615 C CA . HIS B 1 52 ? -7.297 -3.807 9.352 1 97.81 52 HIS B CA 1
ATOM 1616 C C . HIS B 1 52 ? -7.48 -5.305 9.57 1 97.81 52 HIS B C 1
ATOM 1618 O O . HIS B 1 52 ? -6.883 -6.117 8.867 1 97.81 52 HIS B O 1
ATOM 1624 N N . VAL B 1 53 ? -8.281 -5.652 10.492 1 98 53 VAL B N 1
ATOM 1625 C CA . VAL B 1 53 ? -8.516 -7.051 10.828 1 98 53 VAL B CA 1
ATOM 1626 C C . VAL B 1 53 ? -9.164 -7.77 9.648 1 98 53 VAL B C 1
ATOM 1628 O O . VAL B 1 53 ? -8.766 -8.883 9.297 1 98 53 VAL B O 1
ATOM 1631 N N . LYS B 1 54 ? -10.148 -7.164 9.031 1 98.06 54 LYS B N 1
ATOM 1632 C CA . LYS B 1 54 ? -10.805 -7.754 7.863 1 98.06 54 LYS B CA 1
ATOM 1633 C C . LYS B 1 54 ? -9.82 -7.906 6.703 1 98.06 54 LYS B C 1
ATOM 1635 O O . LYS B 1 54 ? -9.891 -8.883 5.953 1 98.06 54 LYS B O 1
ATOM 1640 N N . ALA B 1 55 ? -8.953 -6.922 6.551 1 98.56 55 ALA B N 1
ATOM 1641 C CA . ALA B 1 55 ? -7.961 -6.969 5.48 1 98.56 55 ALA B CA 1
ATOM 1642 C C . ALA B 1 55 ? -7.047 -8.18 5.633 1 98.56 55 ALA B C 1
ATOM 1644 O O . ALA B 1 55 ? -6.656 -8.805 4.641 1 98.56 55 ALA B O 1
ATOM 1645 N N . ILE B 1 56 ? -6.711 -8.508 6.852 1 97.94 56 ILE B N 1
ATOM 1646 C CA . ILE B 1 56 ? -5.867 -9.664 7.117 1 97.94 56 ILE B CA 1
ATOM 1647 C C . ILE B 1 56 ? -6.477 -10.906 6.469 1 97.94 56 ILE B C 1
ATOM 1649 O O . ILE B 1 56 ? -5.754 -11.758 5.945 1 97.94 56 ILE B O 1
ATOM 1653 N N . GLY B 1 57 ? -7.758 -11.023 6.422 1 97.5 57 GLY B N 1
ATOM 1654 C CA . GLY B 1 57 ? -8.453 -12.156 5.82 1 97.5 57 GLY B CA 1
ATOM 1655 C C . GLY B 1 57 ? -8.227 -12.266 4.324 1 97.5 57 GLY B C 1
ATOM 1656 O O . GLY B 1 57 ? -8.406 -13.336 3.742 1 97.5 57 GLY B O 1
ATOM 1657 N N . TYR B 1 58 ? -7.848 -11.195 3.732 1 98.19 58 TYR B N 1
ATOM 1658 C CA . TYR B 1 58 ? -7.605 -11.172 2.295 1 98.19 58 TYR B CA 1
ATOM 1659 C C . TYR B 1 58 ? -6.117 -11.289 1.992 1 98.19 58 TYR B C 1
ATOM 1661 O O . TYR B 1 58 ? -5.73 -11.812 0.943 1 98.19 58 TYR B O 1
ATOM 1669 N N . VAL B 1 59 ? -5.305 -10.781 2.941 1 98.44 59 VAL B N 1
ATOM 1670 C CA . VAL B 1 59 ? -3.916 -10.57 2.551 1 98.44 59 VAL B CA 1
ATOM 1671 C C . VAL B 1 59 ? -3.035 -11.648 3.182 1 98.44 59 VAL B C 1
ATOM 1673 O O . VAL B 1 59 ? -1.877 -11.82 2.793 1 98.44 59 VAL B O 1
ATOM 1676 N N . LYS B 1 60 ? -3.562 -12.414 4.125 1 96.94 60 LYS B N 1
ATOM 1677 C CA . LYS B 1 60 ? -2.76 -13.461 4.75 1 96.94 60 LYS B CA 1
ATOM 1678 C C . LYS B 1 60 ? -2.354 -14.523 3.736 1 96.94 60 LYS B C 1
ATOM 1680 O O . LYS B 1 60 ? -2.992 -14.672 2.693 1 96.94 60 LYS B O 1
ATOM 1685 N N . ALA B 1 61 ? -1.346 -15.336 4.07 1 96.12 61 ALA B N 1
ATOM 1686 C CA . ALA B 1 61 ? -0.714 -16.281 3.15 1 96.12 61 ALA B CA 1
ATOM 1687 C C . ALA B 1 61 ? -1.726 -17.281 2.619 1 96.12 61 ALA B C 1
ATOM 1689 O O . ALA B 1 61 ? -1.782 -17.547 1.415 1 96.12 61 ALA B O 1
ATOM 1690 N N . LYS B 1 62 ? -2.5 -17.875 3.461 1 96.44 62 LYS B N 1
ATOM 1691 C CA . LYS B 1 62 ? -3.475 -18.875 3.055 1 96.44 62 LYS B CA 1
ATOM 1692 C C . LYS B 1 62 ? -4.449 -18.312 2.023 1 96.44 62 LYS B C 1
ATOM 1694 O O . LYS B 1 62 ? -4.742 -18.969 1.021 1 96.44 62 LYS B O 1
ATOM 1699 N N . ALA B 1 63 ? -4.98 -17.125 2.242 1 97.88 63 ALA B N 1
ATOM 1700 C CA . ALA B 1 63 ? -5.902 -16.484 1.309 1 97.88 63 ALA B CA 1
ATOM 1701 C C . ALA B 1 63 ? -5.238 -16.25 -0.043 1 97.88 63 ALA B C 1
ATOM 1703 O O . ALA B 1 63 ? -5.828 -16.516 -1.091 1 97.88 63 ALA B O 1
ATOM 1704 N N . GLN B 1 64 ? -4.027 -15.719 0.017 1 98.5 64 GLN B N 1
ATOM 1705 C CA . GLN B 1 64 ? -3.307 -15.43 -1.218 1 98.5 64 GLN B CA 1
ATOM 1706 C C . GLN B 1 64 ? -2.998 -16.703 -1.992 1 98.5 64 GLN B C 1
ATOM 1708 O O . GLN B 1 64 ? -3.031 -16.719 -3.225 1 98.5 64 GLN B O 1
ATOM 1713 N N . SER B 1 65 ? -2.672 -17.719 -1.255 1 97.56 65 SER B N 1
ATOM 1714 C CA . SER B 1 65 ? -2.459 -19.031 -1.878 1 97.56 65 SER B CA 1
ATOM 1715 C C . SER B 1 65 ? -3.721 -19.516 -2.584 1 97.56 65 SER B C 1
ATOM 1717 O O . SER B 1 65 ? -3.666 -19.938 -3.738 1 97.56 65 SER B O 1
ATOM 1719 N N . ASP B 1 66 ? -4.852 -19.438 -1.904 1 97.75 66 ASP B N 1
ATOM 1720 C CA . ASP B 1 66 ? -6.117 -19.844 -2.504 1 97.75 66 ASP B CA 1
ATOM 1721 C C . ASP B 1 66 ? -6.418 -19.016 -3.758 1 97.75 66 ASP B C 1
ATOM 1723 O O . ASP B 1 66 ? -6.918 -19.562 -4.75 1 97.75 66 ASP B O 1
ATOM 1727 N N . ILE B 1 67 ? -6.125 -17.781 -3.719 1 98.62 67 ILE B N 1
ATOM 1728 C CA . ILE B 1 67 ? -6.363 -16.875 -4.836 1 98.62 67 ILE B CA 1
ATOM 1729 C C . ILE B 1 67 ? -5.562 -17.328 -6.055 1 98.62 67 ILE B C 1
ATOM 1731 O O . ILE B 1 67 ? -6.125 -17.531 -7.133 1 98.62 67 ILE B O 1
ATOM 1735 N N . ILE B 1 68 ? -4.258 -17.5 -5.836 1 98.69 68 ILE B N 1
ATOM 1736 C CA . ILE B 1 68 ? -3.393 -17.703 -6.992 1 98.69 68 ILE B CA 1
ATOM 1737 C C . ILE B 1 68 ? -3.646 -19.078 -7.59 1 98.69 68 ILE B C 1
ATOM 1739 O O . ILE B 1 68 ? -3.559 -19.266 -8.805 1 98.69 68 ILE B O 1
ATOM 1743 N N . VAL B 1 69 ? -3.934 -20.062 -6.766 1 97.25 69 VAL B N 1
ATOM 1744 C CA . VAL B 1 69 ? -4.258 -21.391 -7.258 1 97.25 69 VAL B CA 1
ATOM 1745 C C . VAL B 1 69 ? -5.512 -21.328 -8.125 1 97.25 69 VAL B C 1
ATOM 1747 O O . VAL B 1 69 ? -5.551 -21.922 -9.211 1 97.25 69 VAL B O 1
ATOM 1750 N N . SER B 1 70 ? -6.477 -20.609 -7.68 1 97.75 70 SER B N 1
ATOM 1751 C CA . SER B 1 70 ? -7.723 -20.469 -8.422 1 97.75 70 SER B CA 1
ATOM 1752 C C . SER B 1 70 ? -7.523 -19.625 -9.688 1 97.75 70 SER B C 1
ATOM 1754 O O . SER B 1 70 ? -8.211 -19.828 -10.688 1 97.75 70 SER B O 1
ATOM 1756 N N . LEU B 1 71 ? -6.637 -18.703 -9.68 1 97.88 71 LEU B N 1
ATOM 1757 C CA . LEU B 1 71 ? -6.418 -17.719 -10.734 1 97.88 71 LEU B CA 1
ATOM 1758 C C . LEU B 1 71 ? -5.527 -18.297 -11.828 1 97.88 71 LEU B C 1
ATOM 1760 O O . LEU B 1 71 ? -5.492 -17.766 -12.945 1 97.88 71 LEU B O 1
ATOM 1764 N N . GLU B 1 72 ? -4.863 -19.359 -11.594 1 97.31 72 GLU B N 1
ATOM 1765 C CA . GLU B 1 72 ? -3.83 -19.891 -12.469 1 97.31 72 GLU B CA 1
ATOM 1766 C C . GLU B 1 72 ? -4.371 -20.125 -13.875 1 97.31 72 GLU B C 1
ATOM 1768 O O . GLU B 1 72 ? -3.676 -19.891 -14.867 1 97.31 72 GLU B O 1
ATOM 1773 N N . LYS B 1 73 ? -5.586 -20.609 -14.023 1 96.94 73 LYS B N 1
ATOM 1774 C CA . LYS B 1 73 ? -6.188 -20.922 -15.312 1 96.94 73 LYS B CA 1
ATOM 1775 C C . LYS B 1 73 ? -6.422 -19.672 -16.141 1 96.94 73 LYS B C 1
ATOM 1777 O O . LYS B 1 73 ? -6.562 -19.75 -17.359 1 96.94 73 LYS B O 1
ATOM 1782 N N . ASP B 1 74 ? -6.496 -18.516 -15.516 1 98.12 74 ASP B N 1
ATOM 1783 C CA . ASP B 1 74 ? -6.793 -17.25 -16.188 1 98.12 74 ASP B CA 1
ATOM 1784 C C . ASP B 1 74 ? -5.512 -16.469 -16.5 1 98.12 74 ASP B C 1
ATOM 1786 O O . ASP B 1 74 ? -5.559 -15.375 -17.047 1 98.12 74 ASP B O 1
ATOM 1790 N N . LEU B 1 75 ? -4.367 -17.016 -16.125 1 98.5 75 LEU B N 1
ATOM 1791 C CA . LEU B 1 75 ? -3.105 -16.297 -16.281 1 98.5 75 LEU B CA 1
ATOM 1792 C C . LEU B 1 75 ? -2.455 -16.625 -17.625 1 98.5 75 LEU B C 1
ATOM 1794 O O . LEU B 1 75 ? -2.584 -17.734 -18.125 1 98.5 75 LEU B O 1
ATOM 1798 N N . THR B 1 76 ? -1.854 -15.648 -18.203 1 98.25 76 THR B N 1
ATOM 1799 C CA . THR B 1 76 ? -1.043 -15.875 -19.391 1 98.25 76 THR B CA 1
ATOM 1800 C C . THR B 1 76 ? 0.228 -16.641 -19.047 1 98.25 76 THR B C 1
ATOM 1802 O O . THR B 1 76 ? 0.575 -16.781 -17.875 1 98.25 76 THR B O 1
ATOM 1805 N N . GLU B 1 77 ? 0.933 -17.125 -20.047 1 98 77 GLU B N 1
ATOM 1806 C CA . GLU B 1 77 ? 2.191 -17.828 -19.844 1 98 77 GLU B CA 1
ATOM 1807 C C . GLU B 1 77 ? 3.213 -16.938 -19.141 1 98 77 GLU B C 1
ATOM 1809 O O . GLU B 1 77 ? 3.951 -17.391 -18.266 1 98 77 GLU B O 1
ATOM 1814 N N . GLU B 1 78 ? 3.262 -15.711 -19.516 1 98.38 78 GLU B N 1
ATOM 1815 C CA . GLU B 1 78 ? 4.18 -14.758 -18.891 1 98.38 78 GLU B CA 1
ATOM 1816 C C . GLU B 1 78 ? 3.852 -14.562 -17.406 1 98.38 78 GLU B C 1
ATOM 1818 O O . GLU B 1 78 ? 4.754 -14.531 -16.578 1 98.38 78 GLU B O 1
ATOM 1823 N N . GLU B 1 79 ? 2.627 -14.445 -17.109 1 98.75 79 GLU B N 1
ATOM 1824 C CA . GLU B 1 79 ? 2.184 -14.25 -15.742 1 98.75 79 GLU B CA 1
ATOM 1825 C C . GLU B 1 79 ? 2.477 -15.484 -14.891 1 98.75 79 GLU B C 1
ATOM 1827 O O . GLU B 1 79 ? 2.887 -15.359 -13.734 1 98.75 79 GLU B O 1
ATOM 1832 N N . ILE B 1 80 ? 2.268 -16.641 -15.461 1 98.69 80 ILE B N 1
ATOM 1833 C CA . ILE B 1 80 ? 2.557 -17.891 -14.766 1 98.69 80 ILE B CA 1
ATOM 1834 C C . ILE B 1 80 ? 4.047 -17.969 -14.453 1 98.69 80 ILE B C 1
ATOM 1836 O O . ILE B 1 80 ? 4.438 -18.406 -13.367 1 98.69 80 ILE B O 1
ATOM 1840 N N . ALA B 1 81 ? 4.84 -17.562 -15.391 1 98.44 81 ALA B N 1
ATOM 1841 C CA . ALA B 1 81 ? 6.285 -17.578 -15.18 1 98.44 81 ALA B CA 1
ATOM 1842 C C . ALA B 1 81 ? 6.68 -16.688 -14.008 1 98.44 81 ALA B C 1
ATOM 1844 O O . ALA B 1 81 ? 7.523 -17.047 -13.195 1 98.44 81 ALA B O 1
ATOM 1845 N N . ILE B 1 82 ? 6.094 -15.492 -13.906 1 98.69 82 ILE B N 1
ATOM 1846 C CA . ILE B 1 82 ? 6.371 -14.562 -12.812 1 98.69 82 ILE B CA 1
ATOM 1847 C C . ILE B 1 82 ? 5.93 -15.188 -11.492 1 98.69 82 ILE B C 1
ATOM 1849 O O . ILE B 1 82 ? 6.672 -15.148 -10.508 1 98.69 82 ILE B O 1
ATOM 1853 N N . TYR B 1 83 ? 4.699 -15.758 -11.531 1 98.75 83 TYR B N 1
ATOM 1854 C CA . TYR B 1 83 ? 4.168 -16.438 -10.352 1 98.75 83 TYR B CA 1
ATOM 1855 C C . TYR B 1 83 ? 5.109 -17.531 -9.883 1 98.75 83 TYR B C 1
ATOM 1857 O O . TYR B 1 83 ? 5.453 -17.594 -8.695 1 98.75 83 TYR B O 1
ATOM 1865 N N . LYS B 1 84 ? 5.566 -18.328 -10.734 1 98.06 84 LYS B N 1
ATOM 1866 C CA . LYS B 1 84 ? 6.41 -19.469 -10.391 1 98.06 84 LYS B CA 1
ATOM 1867 C C . LYS B 1 84 ? 7.766 -19.016 -9.867 1 98.06 84 LYS B C 1
ATOM 1869 O O . LYS B 1 84 ? 8.312 -19.625 -8.945 1 98.06 84 LYS B O 1
ATOM 1874 N N . ARG B 1 85 ? 8.273 -18 -10.469 1 97.56 85 ARG B N 1
ATOM 1875 C CA . ARG B 1 85 ? 9.531 -17.438 -9.977 1 97.56 85 ARG B CA 1
ATOM 1876 C C . ARG B 1 85 ? 9.398 -16.969 -8.531 1 97.56 85 ARG B C 1
ATOM 1878 O O . ARG B 1 85 ? 10.297 -17.188 -7.719 1 97.56 85 ARG B O 1
ATOM 1885 N N . GLY B 1 86 ? 8.312 -16.312 -8.227 1 97.56 86 GLY B N 1
ATOM 1886 C CA . GLY B 1 86 ? 8.062 -15.875 -6.867 1 97.56 86 GLY B CA 1
ATOM 1887 C C . GLY B 1 86 ? 7.848 -17.016 -5.898 1 97.56 86 GLY B C 1
ATOM 1888 O O . GLY B 1 86 ? 8.391 -17.016 -4.789 1 97.56 86 GLY B O 1
ATOM 1889 N N . ARG B 1 87 ? 7.121 -17.922 -6.34 1 96.69 87 ARG B N 1
ATOM 1890 C CA . ARG B 1 87 ? 6.793 -19.078 -5.52 1 96.69 87 ARG B CA 1
ATOM 1891 C C . ARG B 1 87 ? 8.047 -19.875 -5.168 1 96.69 87 ARG B C 1
ATOM 1893 O O . ARG B 1 87 ? 8.141 -20.453 -4.082 1 96.69 87 ARG B O 1
ATOM 1900 N N . ASN B 1 88 ? 9.047 -19.844 -6.02 1 94.62 88 ASN B N 1
ATOM 1901 C CA . ASN B 1 88 ? 10.219 -20.703 -5.887 1 94.62 88 ASN B CA 1
ATOM 1902 C C . ASN B 1 88 ? 11.336 -20 -5.109 1 94.62 88 ASN B C 1
ATOM 1904 O O . ASN B 1 88 ? 12.414 -20.562 -4.918 1 94.62 88 ASN B O 1
ATOM 1908 N N . THR B 1 89 ? 11.07 -18.844 -4.715 1 89.31 89 THR B N 1
ATOM 1909 C CA . THR B 1 89 ? 12.094 -18.125 -3.953 1 89.31 89 THR B CA 1
ATOM 1910 C C . THR B 1 89 ? 12.289 -18.766 -2.582 1 89.31 89 THR B C 1
ATOM 1912 O O . THR B 1 89 ? 11.328 -19.234 -1.969 1 89.31 89 THR B O 1
ATOM 1915 N N . LYS B 1 90 ? 13.484 -19 -2.324 1 69.25 90 LYS B N 1
ATOM 1916 C CA . LYS B 1 90 ? 13.812 -19.656 -1.063 1 69.25 90 LYS B CA 1
ATOM 1917 C C . LYS B 1 90 ? 13.57 -18.719 0.123 1 69.25 90 LYS B C 1
ATOM 1919 O O . LYS B 1 90 ? 13.977 -17.562 0.098 1 69.25 90 LYS B O 1
ATOM 1924 N N . SER B 1 91 ? 12.453 -18.922 0.888 1 62.59 91 SER B N 1
ATOM 1925 C CA . SER B 1 91 ? 12.336 -18.156 2.127 1 62.59 91 SER B CA 1
ATOM 1926 C C . SER B 1 91 ? 13.109 -18.812 3.262 1 62.59 91 SER B C 1
ATOM 1928 O O . SER B 1 91 ? 12.977 -20.031 3.482 1 62.59 91 SER B O 1
ATOM 1930 N N . TYR B 1 92 ? 14.281 -18.375 3.547 1 56.62 92 TYR B N 1
ATOM 1931 C CA . TYR B 1 92 ? 15.102 -19 4.578 1 56.62 92 TYR B CA 1
ATOM 1932 C C . TYR B 1 92 ? 14.305 -19.234 5.852 1 56.62 92 TYR B C 1
ATOM 1934 O O . TYR B 1 92 ? 14.547 -20.188 6.586 1 56.62 92 TYR B O 1
ATOM 1942 N N . THR B 1 93 ? 13.352 -18.359 6.074 1 61.56 93 THR B N 1
ATOM 1943 C CA . THR B 1 93 ? 12.68 -18.484 7.363 1 61.56 93 THR B CA 1
ATOM 1944 C C . THR B 1 93 ? 11.172 -18.594 7.168 1 61.56 93 THR B C 1
ATOM 1946 O O . THR B 1 93 ? 10.555 -17.734 6.535 1 61.56 93 THR B O 1
ATOM 1949 N N . VAL B 1 94 ? 10.711 -19.812 7.109 1 62.94 94 VAL B N 1
ATOM 1950 C CA . VAL B 1 94 ? 9.266 -19.984 7.172 1 62.94 94 VAL B CA 1
ATOM 1951 C C . VAL B 1 94 ? 8.812 -20.031 8.633 1 62.94 94 VAL B C 1
ATOM 1953 O O . VAL B 1 94 ? 9.43 -20.688 9.461 1 62.94 94 VAL B O 1
ATOM 1956 N N . PRO B 1 95 ? 7.871 -19.172 8.93 1 60.84 95 PRO B N 1
ATOM 1957 C CA . PRO B 1 95 ? 7.375 -19.266 10.305 1 60.84 95 PRO B CA 1
ATOM 1958 C C . PRO B 1 95 ? 7.094 -20.719 10.727 1 60.84 95 PRO B C 1
ATOM 1960 O O . PRO B 1 95 ? 6.637 -21.516 9.906 1 60.84 95 PRO B O 1
ATOM 1963 N N . LYS B 1 96 ? 7.516 -21 11.859 1 61.66 96 LYS B N 1
ATOM 1964 C CA . LYS B 1 96 ? 7.43 -22.344 12.438 1 61.66 96 LYS B CA 1
ATOM 1965 C C . LYS B 1 96 ? 6.062 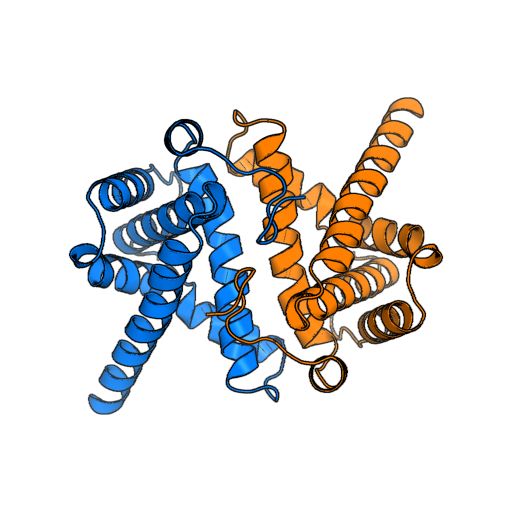-22.969 12.172 1 61.66 96 LYS B C 1
ATOM 1967 O O . LYS B 1 96 ? 5.965 -24.156 11.867 1 61.66 96 LYS B O 1
ATOM 1972 N N . ASN B 1 97 ? 5.02 -22.219 12.273 1 69.38 97 ASN B N 1
ATOM 1973 C CA . ASN B 1 97 ? 3.691 -22.828 12.211 1 69.38 97 ASN B CA 1
ATOM 1974 C C . ASN B 1 97 ? 3.018 -22.547 10.867 1 69.38 97 ASN B C 1
ATOM 1976 O O . ASN B 1 97 ? 1.862 -22.922 10.664 1 69.38 97 ASN B O 1
ATOM 1980 N N . ALA B 1 98 ? 3.805 -21.969 9.977 1 72.06 98 ALA B N 1
ATOM 1981 C CA . ALA B 1 98 ? 3.188 -21.641 8.688 1 72.06 98 ALA B CA 1
ATOM 1982 C C . ALA B 1 98 ? 3.346 -22.781 7.699 1 72.06 98 ALA B C 1
ATOM 1984 O O . ALA B 1 98 ? 4.367 -23.484 7.695 1 72.06 98 ALA B O 1
ATOM 1985 N N . ASP B 1 99 ? 2.232 -23 6.93 1 85.38 99 ASP B N 1
ATOM 1986 C CA . ASP B 1 99 ? 2.324 -23.938 5.816 1 85.38 99 ASP B CA 1
ATOM 1987 C C . ASP B 1 99 ? 3.244 -23.406 4.719 1 85.38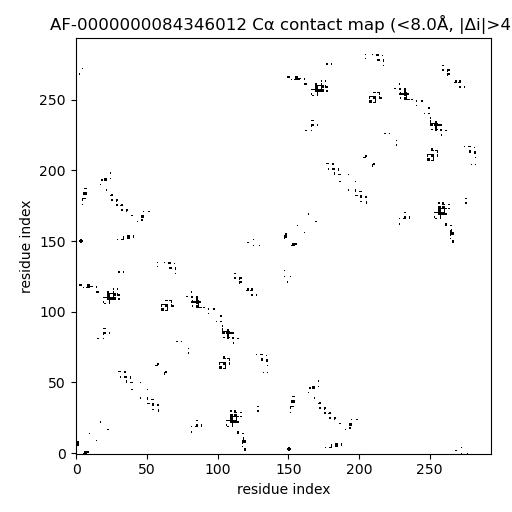 99 ASP B C 1
ATOM 1989 O O . ASP B 1 99 ? 2.932 -22.391 4.082 1 85.38 99 ASP B O 1
ATOM 1993 N N . VAL B 1 100 ? 4.344 -23.953 4.539 1 88.94 100 VAL B N 1
ATOM 1994 C CA . VAL B 1 100 ? 5.398 -23.516 3.629 1 88.94 100 VAL B CA 1
ATOM 1995 C C . VAL B 1 100 ? 4.828 -23.344 2.221 1 88.94 100 VAL B C 1
ATOM 1997 O O . VAL B 1 100 ? 5.176 -22.406 1.516 1 88.94 100 VAL B O 1
ATOM 2000 N N . ARG B 1 101 ? 3.982 -24.25 1.837 1 91.31 101 ARG B N 1
ATOM 2001 C CA . ARG B 1 101 ? 3.4 -24.188 0.5 1 91.31 101 ARG B CA 1
ATOM 2002 C C . ARG B 1 101 ? 2.553 -22.938 0.323 1 91.31 101 ARG B C 1
ATOM 2004 O O . ARG B 1 101 ? 2.607 -22.281 -0.723 1 91.31 101 ARG B O 1
ATOM 2011 N N . ASP B 1 102 ? 1.754 -22.625 1.31 1 94 102 ASP B N 1
ATOM 2012 C CA . ASP B 1 102 ? 0.925 -21.422 1.265 1 94 102 ASP B CA 1
ATOM 2013 C C . ASP B 1 102 ? 1.785 -20.172 1.196 1 94 102 ASP B C 1
ATOM 2015 O O . ASP B 1 102 ? 1.476 -19.234 0.448 1 94 102 ASP B O 1
ATOM 2019 N N . TYR B 1 103 ? 2.783 -20.234 1.973 1 93.88 103 TYR B N 1
ATOM 2020 C CA . TYR B 1 103 ? 3.664 -19.078 2.018 1 93.88 103 TYR B CA 1
ATOM 2021 C C . TYR B 1 103 ? 4.332 -18.844 0.667 1 93.88 103 TYR B C 1
ATOM 2023 O O . TYR B 1 103 ? 4.41 -17.703 0.191 1 93.88 103 TYR B O 1
ATOM 2031 N N . ARG B 1 104 ? 4.77 -19.875 0.062 1 95.12 104 ARG B N 1
ATOM 2032 C CA . ARG B 1 104 ? 5.426 -19.797 -1.239 1 95.12 104 ARG B CA 1
ATOM 2033 C C . ARG B 1 104 ? 4.457 -19.312 -2.314 1 95.12 104 ARG B C 1
ATOM 2035 O O . ARG B 1 104 ? 4.801 -18.469 -3.139 1 95.12 104 ARG B O 1
ATOM 2042 N N . ALA B 1 105 ? 3.297 -19.891 -2.281 1 97.06 105 ALA B N 1
ATOM 2043 C CA . ALA B 1 105 ? 2.27 -19.469 -3.234 1 97.06 105 ALA B CA 1
ATOM 2044 C C . ALA B 1 105 ? 1.9 -18 -3.043 1 97.06 105 ALA B C 1
ATOM 2046 O O . ALA B 1 105 ? 1.713 -17.281 -4.02 1 97.06 105 ALA B O 1
ATOM 2047 N N . ALA B 1 106 ? 1.788 -17.609 -1.773 1 97.62 106 ALA B N 1
ATOM 2048 C CA . ALA B 1 106 ? 1.49 -16.203 -1.458 1 97.62 106 ALA B CA 1
ATOM 2049 C C . ALA B 1 106 ? 2.568 -15.281 -2.01 1 97.62 106 ALA B C 1
ATOM 2051 O O . ALA B 1 106 ? 2.258 -14.258 -2.623 1 97.62 106 ALA B O 1
ATOM 2052 N N . THR B 1 107 ? 3.807 -15.68 -1.862 1 97.25 107 THR B N 1
ATOM 2053 C CA . THR B 1 107 ? 4.926 -14.906 -2.389 1 97.25 107 THR B CA 1
ATOM 2054 C C . THR B 1 107 ? 4.836 -14.789 -3.908 1 97.25 107 THR B C 1
ATOM 2056 O O . THR B 1 107 ? 5.09 -13.727 -4.473 1 97.25 107 THR B O 1
ATOM 2059 N N . GLY B 1 108 ? 4.473 -15.883 -4.492 1 98.5 108 GLY B N 1
ATOM 2060 C CA . GLY B 1 108 ? 4.266 -15.875 -5.93 1 98.5 108 GLY B CA 1
ATOM 2061 C C . GLY B 1 108 ? 3.166 -14.93 -6.367 1 98.5 108 GLY B C 1
ATOM 2062 O O . GLY B 1 108 ? 3.314 -14.203 -7.355 1 98.5 108 GLY B O 1
ATOM 2063 N N . PHE B 1 109 ? 2.029 -14.906 -5.645 1 98.81 109 PHE B N 1
ATOM 2064 C CA . PHE B 1 109 ? 0.924 -13.992 -5.934 1 98.81 109 PHE B CA 1
ATOM 2065 C C . PHE B 1 109 ? 1.37 -12.547 -5.812 1 98.81 109 PHE B C 1
ATOM 2067 O O . PHE B 1 109 ? 1.091 -11.727 -6.691 1 98.81 109 PHE B O 1
ATOM 2074 N N . GLU B 1 110 ? 2.076 -12.289 -4.758 1 98.75 110 GLU B N 1
ATOM 2075 C CA . GLU B 1 110 ? 2.586 -10.938 -4.539 1 98.75 110 GLU B CA 1
ATOM 2076 C C . GLU B 1 110 ? 3.514 -10.508 -5.672 1 98.75 110 GLU B C 1
ATOM 2078 O O . GLU B 1 110 ? 3.457 -9.359 -6.125 1 98.75 110 GLU B O 1
ATOM 2083 N N . ALA B 1 111 ? 4.348 -11.414 -6.082 1 98.75 111 ALA B N 1
ATOM 2084 C CA . ALA B 1 111 ? 5.277 -11.109 -7.164 1 98.75 111 ALA B CA 1
ATOM 2085 C C . ALA B 1 111 ? 4.527 -10.773 -8.453 1 98.75 111 ALA B C 1
ATOM 2087 O O . ALA B 1 111 ? 4.902 -9.844 -9.164 1 98.75 111 ALA B O 1
ATOM 2088 N N . LEU B 1 112 ? 3.486 -11.523 -8.727 1 98.88 112 LEU B N 1
ATOM 2089 C CA . LEU B 1 112 ? 2.672 -11.258 -9.906 1 98.88 112 LEU B CA 1
ATOM 2090 C C . LEU B 1 112 ? 2.037 -9.875 -9.828 1 98.88 112 LEU B C 1
ATOM 2092 O O . LEU B 1 112 ? 2.094 -9.109 -10.789 1 98.88 112 LEU B O 1
ATOM 2096 N N . VAL B 1 113 ? 1.482 -9.539 -8.703 1 98.75 113 VAL B N 1
ATOM 2097 C CA . VAL B 1 113 ? 0.861 -8.234 -8.492 1 98.75 113 VAL B CA 1
ATOM 2098 C C . VAL B 1 113 ? 1.904 -7.133 -8.648 1 98.75 113 VAL B C 1
ATOM 2100 O O . VAL B 1 113 ? 1.662 -6.137 -9.336 1 98.75 113 VAL B O 1
ATOM 2103 N N . GLY B 1 114 ? 3.053 -7.383 -8.047 1 98.75 114 GLY B N 1
ATOM 2104 C CA . GLY B 1 114 ? 4.133 -6.418 -8.172 1 98.75 114 GLY B CA 1
ATOM 2105 C C . GLY B 1 114 ? 4.582 -6.207 -9.602 1 98.75 114 GLY B C 1
ATOM 2106 O O . GLY B 1 114 ? 4.812 -5.074 -10.031 1 98.75 114 GLY B O 1
ATOM 2107 N N . TYR B 1 115 ? 4.652 -7.262 -10.344 1 98.81 115 TYR B N 1
ATOM 2108 C CA . TYR B 1 115 ? 5.055 -7.211 -11.75 1 98.81 115 TYR B CA 1
ATOM 2109 C C . TYR B 1 115 ? 4.074 -6.379 -12.562 1 98.81 115 TYR B C 1
ATOM 2111 O O . TYR B 1 115 ? 4.473 -5.453 -13.273 1 98.81 115 TYR B O 1
ATOM 2119 N N . LEU B 1 116 ? 2.84 -6.695 -12.477 1 98.38 116 LEU B N 1
ATOM 2120 C CA . LEU B 1 116 ? 1.812 -6.004 -13.25 1 98.38 116 LEU B CA 1
ATOM 2121 C C . LEU B 1 116 ? 1.756 -4.523 -12.883 1 98.38 116 LEU B C 1
ATOM 2123 O O . LEU B 1 116 ? 1.549 -3.672 -13.742 1 98.38 116 LEU B O 1
ATOM 2127 N N . TYR B 1 117 ? 1.945 -4.258 -11.617 1 97.88 117 TYR B N 1
ATOM 2128 C CA . TYR B 1 117 ? 1.956 -2.879 -11.133 1 97.88 117 TYR B CA 1
ATOM 2129 C C . TYR B 1 117 ? 3.133 -2.107 -11.719 1 97.88 117 TYR B C 1
ATOM 2131 O O . TYR B 1 117 ? 2.957 -1.016 -12.266 1 97.88 117 TYR B O 1
ATOM 2139 N N . LEU B 1 118 ? 4.277 -2.695 -11.664 1 97.88 118 LEU B N 1
ATOM 2140 C CA . LEU B 1 118 ? 5.496 -1.99 -12.039 1 97.88 118 LEU B CA 1
ATOM 2141 C C . LEU B 1 118 ? 5.527 -1.72 -13.539 1 97.88 118 LEU B C 1
ATOM 2143 O O . LEU B 1 118 ? 6.059 -0.696 -13.977 1 97.88 118 LEU B O 1
ATOM 2147 N N . ILE B 1 119 ? 4.922 -2.625 -14.297 1 97.31 119 ILE B N 1
ATOM 2148 C CA . ILE B 1 119 ? 4.934 -2.414 -15.734 1 97.31 119 ILE B CA 1
ATOM 2149 C C . ILE B 1 119 ? 3.715 -1.588 -16.141 1 97.31 119 ILE B C 1
ATOM 2151 O O . ILE B 1 119 ? 3.475 -1.376 -17.344 1 97.31 119 ILE B O 1
ATOM 2155 N N . ASN B 1 120 ? 2.906 -1.186 -15.148 1 95.75 120 ASN B N 1
ATOM 2156 C CA . ASN B 1 120 ? 1.74 -0.325 -15.312 1 95.75 120 ASN B CA 1
ATOM 2157 C C . ASN B 1 120 ? 0.706 -0.956 -16.25 1 95.75 120 ASN B C 1
ATOM 2159 O O . ASN B 1 120 ? 0.08 -0.261 -17.047 1 95.75 120 ASN B O 1
ATOM 2163 N N . ASP B 1 121 ? 0.639 -2.27 -16.219 1 95.69 121 ASP B N 1
ATOM 2164 C CA . ASP B 1 121 ? -0.473 -2.928 -16.906 1 95.69 121 ASP B CA 1
ATOM 2165 C C . ASP B 1 121 ? -1.754 -2.834 -16.078 1 95.69 121 ASP B C 1
ATOM 2167 O O . ASP B 1 121 ? -2.17 -3.814 -15.453 1 95.69 121 ASP B O 1
ATOM 2171 N N . LYS B 1 122 ? -2.383 -1.726 -16.203 1 93.88 122 LYS B N 1
ATOM 2172 C CA . LYS B 1 122 ? -3.51 -1.361 -15.344 1 93.88 122 LYS B CA 1
ATOM 2173 C C . LYS B 1 122 ? -4.676 -2.328 -15.531 1 93.88 122 LYS B C 1
ATOM 2175 O O . LYS B 1 122 ? -5.289 -2.766 -14.555 1 93.88 122 LYS B O 1
ATOM 2180 N N . LYS B 1 123 ? -4.922 -2.613 -16.75 1 94.38 123 LYS B N 1
ATOM 2181 C CA . LYS B 1 123 ? -6.062 -3.471 -17.062 1 94.38 123 LYS B CA 1
ATOM 2182 C C . LYS B 1 123 ? -5.875 -4.867 -16.469 1 94.38 123 LYS B C 1
ATOM 2184 O O . LYS B 1 123 ? -6.789 -5.41 -15.844 1 94.38 123 LYS B O 1
ATOM 2189 N N . ARG B 1 124 ? -4.715 -5.457 -16.688 1 96.81 124 ARG B N 1
ATOM 2190 C CA . ARG B 1 124 ? -4.449 -6.801 -16.188 1 96.81 124 ARG B CA 1
ATOM 2191 C C . ARG B 1 124 ? -4.379 -6.816 -14.664 1 96.81 124 ARG B C 1
ATOM 2193 O O . ARG B 1 124 ? -4.824 -7.773 -14.031 1 96.81 124 ARG B O 1
ATOM 2200 N N . LEU B 1 125 ? -3.775 -5.777 -14.086 1 97.25 125 LEU B N 1
ATOM 2201 C CA . LEU B 1 125 ? -3.717 -5.664 -12.633 1 97.25 125 LEU B CA 1
ATOM 2202 C C . LEU B 1 125 ? -5.117 -5.605 -12.031 1 97.25 125 LEU B C 1
ATOM 2204 O O . LEU B 1 125 ? -5.41 -6.297 -11.055 1 97.25 125 LEU B O 1
ATOM 2208 N N . GLU B 1 126 ? -5.941 -4.812 -12.641 1 95.62 126 GLU B N 1
ATOM 2209 C CA . GLU B 1 126 ? -7.32 -4.688 -12.18 1 95.62 126 GLU B CA 1
ATOM 2210 C C . GLU B 1 126 ? -8.047 -6.027 -12.25 1 95.62 126 GLU B C 1
ATOM 2212 O O . GLU B 1 126 ? -8.805 -6.375 -11.336 1 95.62 126 GLU B O 1
ATOM 2217 N N . PHE B 1 127 ? -7.828 -6.711 -13.312 1 97.06 127 PHE B N 1
ATOM 2218 C CA . PHE B 1 127 ? -8.438 -8.023 -13.477 1 97.06 127 PHE B CA 1
ATOM 2219 C C . PHE B 1 127 ? -8.023 -8.953 -12.336 1 97.06 127 PHE B C 1
ATOM 2221 O O . PHE B 1 127 ? -8.875 -9.562 -11.688 1 97.06 127 PHE B O 1
ATOM 2228 N N . VAL B 1 128 ? -6.754 -9.008 -12.078 1 98.06 128 VAL B N 1
ATOM 2229 C CA . VAL B 1 128 ? -6.215 -9.914 -11.062 1 98.06 128 VAL B CA 1
ATOM 2230 C C . VAL B 1 128 ? -6.738 -9.508 -9.688 1 98.06 128 VAL B C 1
ATOM 2232 O O . VAL B 1 128 ? -7.156 -10.367 -8.898 1 98.06 128 VAL B O 1
ATOM 2235 N N . LEU B 1 129 ? -6.766 -8.242 -9.367 1 97.75 129 LEU B N 1
ATOM 2236 C CA . LEU B 1 129 ? -7.188 -7.746 -8.055 1 97.75 129 LEU B CA 1
ATOM 2237 C C . LEU B 1 129 ? -8.68 -7.996 -7.84 1 97.75 129 LEU B C 1
ATOM 2239 O O . LEU B 1 129 ? -9.078 -8.461 -6.77 1 97.75 129 LEU B O 1
ATOM 2243 N N . ASN B 1 130 ? -9.461 -7.727 -8.836 1 97.12 130 ASN B N 1
ATOM 2244 C CA . ASN B 1 130 ? -10.898 -7.953 -8.711 1 97.12 130 ASN B CA 1
ATOM 2245 C C . ASN B 1 130 ? -11.227 -9.438 -8.586 1 97.12 130 ASN B C 1
ATOM 2247 O O . ASN B 1 130 ? -12.102 -9.82 -7.809 1 97.12 130 ASN B O 1
ATOM 2251 N N . LYS B 1 131 ? -10.547 -10.266 -9.352 1 97.5 131 LYS B N 1
ATOM 2252 C CA . LYS B 1 131 ? -10.75 -11.703 -9.266 1 97.5 131 LYS B CA 1
ATOM 2253 C C . LYS B 1 131 ? -10.383 -12.234 -7.887 1 97.5 131 LYS B C 1
ATOM 2255 O O . LYS B 1 131 ? -10.992 -13.188 -7.395 1 97.5 131 LYS B O 1
ATOM 2260 N N . SER B 1 132 ? -9.352 -11.656 -7.277 1 97.94 132 SER B N 1
ATOM 2261 C CA . SER B 1 132 ? -8.938 -12.07 -5.941 1 97.94 132 SER B CA 1
ATOM 2262 C C . SER B 1 132 ? -10.062 -11.883 -4.93 1 97.94 132 SER B C 1
ATOM 2264 O O . SER B 1 132 ? -10.289 -12.75 -4.082 1 97.94 132 SER B O 1
ATOM 2266 N N . ILE B 1 133 ? -10.742 -10.727 -4.992 1 97.5 133 ILE B N 1
ATOM 2267 C CA . ILE B 1 133 ? -11.859 -10.445 -4.102 1 97.5 133 ILE B CA 1
ATOM 2268 C C . ILE B 1 133 ? -12.961 -11.484 -4.316 1 97.5 133 ILE B C 1
ATOM 2270 O O . ILE B 1 133 ? -13.516 -12.023 -3.354 1 97.5 133 ILE B O 1
ATOM 2274 N N . GLU B 1 134 ? -13.25 -11.75 -5.578 1 97.25 134 GLU B N 1
ATOM 2275 C CA . GLU B 1 134 ? -14.297 -12.703 -5.922 1 97.25 134 GLU B CA 1
ATOM 2276 C C . GLU B 1 134 ? -13.984 -14.094 -5.363 1 97.25 134 GLU B C 1
ATOM 2278 O O . GLU B 1 134 ? -14.867 -14.75 -4.801 1 97.25 134 GLU B O 1
ATOM 2283 N N . ILE B 1 135 ? -12.797 -14.5 -5.551 1 97.5 135 ILE B N 1
ATOM 2284 C CA . ILE B 1 135 ? -12.383 -15.844 -5.148 1 97.5 135 ILE B CA 1
ATOM 2285 C C . ILE B 1 135 ? -12.508 -15.984 -3.633 1 97.5 135 ILE B C 1
ATOM 2287 O O . ILE B 1 135 ? -13.055 -16.969 -3.143 1 97.5 135 ILE B O 1
ATOM 2291 N N . ILE B 1 136 ? -12.031 -15.016 -2.871 1 97.56 136 ILE B N 1
ATOM 2292 C CA . ILE B 1 136 ? -12.055 -15.086 -1.415 1 97.56 136 ILE B CA 1
ATOM 2293 C C . ILE B 1 136 ? -13.492 -15.008 -0.916 1 97.56 136 ILE B C 1
ATOM 2295 O O . ILE B 1 136 ? -13.883 -15.734 0.002 1 97.56 136 ILE B O 1
ATOM 2299 N N . ASN B 1 137 ? -14.289 -14.117 -1.496 1 96.25 137 ASN B N 1
ATOM 2300 C CA . ASN B 1 137 ? -15.68 -13.977 -1.066 1 96.25 137 ASN B CA 1
ATOM 2301 C C . ASN B 1 137 ? -16.484 -15.234 -1.362 1 96.25 137 ASN B C 1
ATOM 2303 O O . ASN B 1 137 ? -17.391 -15.586 -0.599 1 96.25 137 ASN B O 1
ATOM 2307 N N . ASN B 1 138 ? -16.172 -15.891 -2.451 1 93.94 138 ASN B N 1
ATOM 2308 C CA . ASN B 1 138 ? -16.844 -17.141 -2.797 1 93.94 138 ASN B CA 1
ATOM 2309 C C . ASN B 1 138 ? -16.453 -18.266 -1.86 1 93.94 138 ASN B C 1
ATOM 2311 O O . ASN B 1 138 ? -17.266 -19.156 -1.562 1 93.94 138 ASN B O 1
ATOM 2315 N N . SER B 1 139 ? -15.227 -18.297 -1.467 1 89.81 139 SER B N 1
ATOM 2316 C CA . SER B 1 139 ? -14.758 -19.328 -0.543 1 89.81 139 SER B CA 1
ATOM 2317 C C . SER B 1 139 ? -15.375 -19.141 0.84 1 89.81 139 SER B C 1
ATOM 2319 O O . SER B 1 139 ? -15.594 -20.125 1.558 1 89.81 139 SER B O 1
ATOM 2321 N N . LYS B 1 140 ? -15.641 -17.922 1.316 1 85.19 140 LYS B N 1
ATOM 2322 C CA . LYS B 1 140 ? -16.234 -17.641 2.617 1 85.19 140 LYS B CA 1
ATOM 2323 C C . LYS B 1 140 ? -17.719 -18.016 2.635 1 85.19 140 LYS B C 1
ATOM 2325 O O . LYS B 1 140 ? -18.234 -18.469 3.662 1 85.19 140 LYS B O 1
ATOM 2330 N N . GLU B 1 141 ? -18.375 -17.766 1.591 1 81.19 141 GLU B N 1
ATOM 2331 C CA . GLU B 1 141 ? -19.781 -18.141 1.48 1 81.19 141 GLU B CA 1
ATOM 2332 C C . GLU B 1 141 ? -19.953 -19.656 1.503 1 81.19 141 GLU B C 1
ATOM 2334 O O . GLU B 1 141 ? -20.891 -20.172 2.113 1 81.19 141 GLU B O 1
ATOM 2339 N N . GLU B 1 142 ? -19.062 -20.328 0.936 1 73.81 142 GLU B N 1
ATOM 2340 C CA . GLU B 1 142 ? -19.125 -21.781 0.91 1 73.81 142 GLU B CA 1
ATOM 2341 C C . GLU B 1 142 ? -18.844 -22.375 2.291 1 73.81 142 GLU B C 1
ATOM 2343 O O . GLU B 1 142 ? -19.469 -23.359 2.686 1 73.81 142 GLU B O 1
ATOM 2348 N N . ASN B 1 143 ? -17.969 -21.703 3.002 1 71.88 143 ASN B N 1
ATOM 2349 C CA . ASN B 1 143 ? -17.656 -22.188 4.344 1 71.88 143 ASN B CA 1
ATOM 2350 C C . ASN B 1 143 ? -18.797 -21.906 5.324 1 71.88 143 ASN B C 1
ATOM 2352 O O . ASN B 1 143 ? -18.953 -22.609 6.316 1 71.88 143 ASN B O 1
ATOM 2356 N N . LYS B 1 144 ? -19.578 -20.812 5.105 1 71 144 LYS B N 1
ATOM 2357 C CA . LYS B 1 144 ? -20.719 -20.516 5.965 1 71 144 LYS B CA 1
ATOM 2358 C C . LYS B 1 144 ? -21.859 -21.5 5.73 1 71 144 LYS B C 1
ATOM 2360 O O . LYS B 1 144 ? -22.656 -21.75 6.629 1 71 144 LYS B O 1
ATOM 2365 N N . GLU B 1 145 ? -22 -22.062 4.566 1 65.19 145 GLU B N 1
ATOM 2366 C CA . GLU B 1 145 ? -23.047 -23.016 4.207 1 65.19 145 GLU B CA 1
ATOM 2367 C C . GLU B 1 145 ? -22.719 -24.406 4.723 1 65.19 145 GLU B C 1
ATOM 2369 O O . GLU B 1 145 ? -23.625 -25.234 4.926 1 65.19 145 GLU B O 1
ATOM 2374 N N . GLU B 1 146 ? -21.594 -24.672 4.824 1 63.31 146 GLU B N 1
ATOM 2375 C CA . GLU B 1 146 ? -21.219 -26 5.277 1 63.31 146 GLU B CA 1
ATOM 2376 C C . GLU B 1 146 ? -21.297 -26.109 6.797 1 63.31 146 GLU B C 1
ATOM 2378 O O . GLU B 1 146 ? -21.203 -27.219 7.352 1 63.31 146 GLU B O 1
ATOM 2383 N N . HIS B 1 147 ? -21.406 -24.938 7.566 1 59.19 147 HIS B N 1
ATOM 2384 C CA . HIS B 1 147 ? -21.625 -25.031 9.008 1 59.19 147 HIS B CA 1
ATOM 2385 C C . HIS B 1 147 ? -22.984 -24.484 9.398 1 59.19 147 HIS B C 1
ATOM 2387 O O . HIS B 1 147 ? -23.422 -23.453 8.898 1 59.19 147 HIS B O 1
#

Sequence (294 aa):
MEENLLYKIYNKAEARMLNPLQLALVGDAVYEVFIRNYILSKNTELSAHKIHVKAIGYVKAKAQSDIIVSLEKDLTEEEIAIYKRGRNTKSYTVPKNADVRDYRAATGFEALVGYLYLINDKKRLEFVLNKSIEIINNSKEENKEEHMEENLLYKIYNKAEARMLNPLQLALVGDAVYEVFIRNYILSKNTELSAHKIHVKAIGYVKAKAQSDIIVSLEKDLTEEEIAIYKRGRNTKSYTVPKNADVRDYRAATGFEALVGYLYLINDKKRLEFVLNKSIEIINNSKEENKEEH

Radius of gyration: 18.97 Å; Cα contacts (8 Å, |Δi|>4): 424; chains: 2; bounding box: 52×52×45 Å

InterPro domains:
  IPR000999 Ribonuclease III domain [PF00636] (22-118)
  IPR000999 Ribonuclease III domain [SM00535] (4-138)
  IPR008226 Mini-ribonuclease 3 family [MF_01468] (12-137)
  IPR008226 Mini-ribonuclease 3 family [PIRSF005520] (10-141)
  IPR036389 Ribonuclease III, endonuclease domain superfamily [G3DSA:1.10.1520.10] (7-144)
  IPR036389 Ribonuclease III, endonuclease domain superfamily [SSF69065] (15-136)

Solvent-accessible surface area (backbone atoms only — not comparable to full-atom values): 15129 Å² total; per-residue (Å²): 112,55,77,60,67,28,58,58,77,35,52,68,72,60,54,69,67,45,54,40,59,45,25,18,57,46,9,48,32,50,51,49,32,29,46,46,42,40,52,42,69,77,42,75,80,59,48,46,66,53,47,53,56,56,36,46,65,58,67,34,38,63,43,26,20,55,34,43,66,69,43,52,86,77,48,52,73,69,51,46,51,42,23,51,51,15,29,64,51,82,65,90,72,64,60,88,88,52,59,61,66,30,44,25,36,20,36,5,39,18,11,34,48,15,45,31,54,38,47,60,38,57,69,62,39,45,49,53,54,54,48,39,53,52,48,54,53,52,56,51,54,52,55,53,70,75,99,112,54,79,62,66,27,56,60,77,35,52,70,71,60,54,69,68,45,53,39,59,45,26,17,58,44,9,47,33,50,51,49,33,28,46,44,42,40,51,43,69,75,41,74,82,58,47,47,67,54,46,52,58,55,35,45,66,57,68,36,38,62,43,28,21,55,31,42,66,68,43,52,85,78,46,52,73,69,51,47,51,43,24,50,52,14,30,63,51,82,65,92,72,64,60,89,86,52,59,61,66,30,46,25,35,19,36,5,40,19,12,36,47,15,45,31,55,37,46,61,38,59,68,63,40,48,51,54,55,54,49,39,52,51,48,54,55,53,53,51,54,52,56,54,70,75,98

Organism: NCBI:txid1533

Foldseek 3Di:
DDPDPDPAADALVRLVPDQLLVLLVQLLVVLLVLQLVVLCVVPVPDDPVRSVVVSCLLLPLQLLLQLCVVCVVVDDPSLVVQLVSQLPDDDVDDPPPDDNNSNSNSRSSSSSLSSCVRNVVPVVNVVSSVSSVVRSVVVVVVVVVVD/DDPDPDPAADALVRLVPDQLLVLLVQLLVVLLVLQLVVLCVVPVPDDPVRSVVVSCLLLPLQLLLQLCVVCVVVDDPSLVVQLVSQLPDDDVDDDPPDDNNSNSNSRSSSSSLSSCVRNVVPVVNVVSSVSSVVRSVVVVVVVVVVD

Secondary structure (DSSP, 8-state):
-BTTTBS-PPPHHHHHHS-HHHHHHHHHHHHHHHHHHHHHHH-TTS-HHHHHHHHHHHHSHHHHHHHHHHHGGG--HHHHHHHHHHHTS--S---TTS-HHHHHHHHHHHHHHHHHHHTT-HHHHHHHHHHHHHHHHHHHHHHHH--/-BTTTBS-PPPHHHHHHS-HHHHHHHHHHHHHHHHHHHHHHH-TTS-HHHHHHHHHHHHSHHHHHHHHHHHGGG--HHHHHHHHHHHTS--S---TTS-HHHHHHHHHHHHHHHHHHHTT-HHHHHHHHHHHHHHHHHHHHHHHH--

Nearest PDB structures (foldseek):
  1u61-assembly1_A  TM=9.517E-01  e=9.280E-09  Bacillus cereus
  6tnn-assembly1_H  TM=8.937E-01  e=4.736E-08  Bacillus subtilis subsp. subtilis str. 168
  2gsl-assembly2_C  TM=8.974E-01  e=4.240E-06  Fusobacterium nucleatum subsp. nucleatum ATCC 25586
  3rv1-assembly1_B  TM=5.765E-01  e=3.137E-01  Vanderwaltozyma polyspora DSM 70294
  3rv0-assembly2_C  TM=5.419E-01  e=4.893E-01  Vanderwaltozyma polyspora DSM 70294

pLDDT: mean 92.55, std 11.45, range [44.94, 98.88]